Protein AF-A0AAD5LMV4-F1 (afdb_monomer_lite)

Sequence (196 aa):
MIPRLVPVAMEPHRQSGAAAPLAALGKIDRVQISDVVQRRKGVYFVMDVYLRNIDSRLPLTSSLRDRIRLRPSASESRAPDYQVEARFSDFAGLRADVSEWMCMNARFTCEYCNNFEEYIRFRVKQPRWIVKISTRVEQRKRILESFINDFIHMAQMRVPACDKCRAHEYVPFLVEAFVRKSVRPSTELERTPEAA

Radius of gyration: 21.63 Å; chains: 1; bounding box: 48×46×91 Å

Organism: Pythium insidiosum (NCBI:txid114742)

Structure (mmCIF, N/CA/C/O backbone):
data_AF-A0AAD5LMV4-F1
#
_entry.id   AF-A0AAD5LMV4-F1
#
loop_
_atom_site.group_PDB
_atom_site.id
_atom_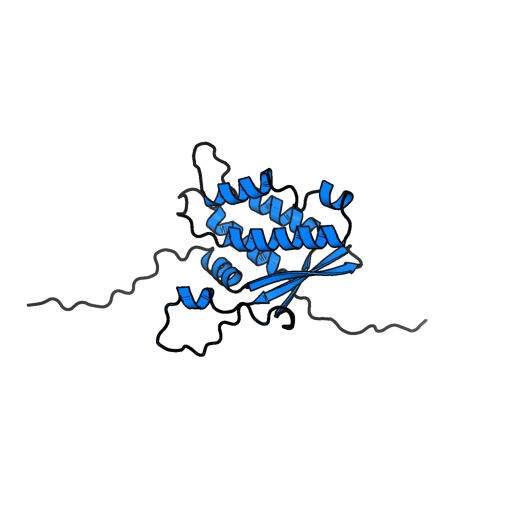site.type_symbol
_atom_site.label_atom_id
_atom_site.label_alt_id
_atom_site.label_comp_id
_atom_site.label_asym_id
_atom_site.label_entity_id
_atom_site.label_seq_id
_atom_site.pdbx_PDB_ins_code
_atom_site.Cartn_x
_atom_site.Cartn_y
_atom_site.Cartn_z
_atom_site.occupancy
_atom_site.B_iso_or_equiv
_atom_site.auth_seq_id
_atom_site.auth_comp_id
_atom_site.auth_asym_id
_atom_site.auth_atom_id
_atom_site.pdbx_PDB_model_num
ATOM 1 N N . MET A 1 1 ? 9.135 -10.844 -58.593 1.00 50.62 1 MET A N 1
ATOM 2 C CA . MET A 1 1 ? 8.617 -11.852 -57.641 1.00 50.62 1 MET A CA 1
ATOM 3 C C . MET A 1 1 ? 8.654 -11.240 -56.252 1.00 50.62 1 MET A C 1
ATOM 5 O O . MET A 1 1 ? 9.720 -10.797 -55.850 1.00 50.62 1 MET A O 1
ATOM 9 N N . ILE A 1 2 ? 7.514 -11.133 -55.569 1.00 56.72 2 ILE A N 1
ATOM 10 C CA . ILE A 1 2 ? 7.430 -10.545 -54.222 1.00 56.72 2 ILE A CA 1
ATOM 11 C C . ILE A 1 2 ? 7.419 -11.705 -53.216 1.00 56.72 2 ILE A C 1
ATOM 13 O O . ILE A 1 2 ? 6.589 -12.605 -53.372 1.00 56.72 2 ILE A O 1
ATOM 17 N N . PRO A 1 3 ? 8.328 -11.739 -52.228 1.00 72.56 3 PRO A N 1
ATOM 18 C CA . PRO A 1 3 ? 8.380 -12.832 -51.268 1.00 72.56 3 PRO A CA 1
ATOM 19 C C . PRO A 1 3 ? 7.134 -12.830 -50.375 1.00 72.56 3 PRO A C 1
ATOM 21 O O . PRO A 1 3 ? 6.684 -11.790 -49.895 1.00 72.56 3 PRO A O 1
ATOM 24 N N . ARG A 1 4 ? 6.570 -14.023 -50.163 1.00 70.56 4 ARG A N 1
ATOM 25 C CA . ARG A 1 4 ? 5.430 -14.248 -49.271 1.00 70.56 4 ARG A CA 1
ATOM 26 C C . ARG A 1 4 ? 5.893 -14.089 -47.825 1.00 70.56 4 ARG A C 1
ATOM 28 O O . ARG A 1 4 ? 6.740 -14.849 -47.365 1.00 70.56 4 ARG A O 1
ATOM 35 N N . LEU A 1 5 ? 5.326 -13.117 -47.119 1.00 78.00 5 LEU A N 1
ATOM 36 C CA . LEU A 1 5 ? 5.533 -12.975 -45.682 1.00 78.00 5 LEU A CA 1
ATOM 37 C C . LEU A 1 5 ? 4.816 -14.117 -44.960 1.00 78.00 5 LEU A C 1
ATOM 39 O O . LEU A 1 5 ? 3.651 -14.403 -45.240 1.00 78.00 5 LEU A O 1
ATOM 43 N N . VAL A 1 6 ? 5.528 -14.766 -44.044 1.00 80.94 6 VAL A N 1
ATOM 44 C CA . VAL A 1 6 ? 4.999 -15.848 -43.213 1.00 80.94 6 VAL A CA 1
ATOM 45 C C . VAL A 1 6 ? 4.866 -15.316 -41.786 1.00 80.94 6 VAL A C 1
ATOM 47 O O . VAL A 1 6 ? 5.787 -14.640 -41.320 1.00 80.94 6 VAL A O 1
ATOM 50 N N . PRO A 1 7 ? 3.745 -15.570 -41.090 1.00 75.50 7 PRO A N 1
ATOM 51 C CA . PRO A 1 7 ? 3.581 -15.144 -39.708 1.00 75.50 7 PRO A CA 1
ATOM 52 C C . PRO A 1 7 ? 4.683 -15.737 -38.827 1.00 75.50 7 PRO A C 1
ATOM 54 O O . PRO A 1 7 ? 4.856 -16.954 -38.779 1.00 75.50 7 PRO A O 1
ATOM 57 N N . VAL A 1 8 ? 5.411 -14.876 -38.120 1.00 80.06 8 VAL A N 1
ATOM 58 C CA . VAL A 1 8 ? 6.378 -15.283 -37.098 1.00 80.06 8 VAL A CA 1
ATOM 59 C C . VAL A 1 8 ? 5.697 -15.149 -35.745 1.00 80.06 8 VAL A C 1
ATOM 61 O O . VAL A 1 8 ? 5.226 -14.068 -35.385 1.00 80.06 8 VAL A O 1
ATOM 64 N N . ALA A 1 9 ? 5.633 -16.251 -34.999 1.00 70.12 9 ALA A N 1
ATOM 65 C CA . ALA A 1 9 ? 5.194 -16.227 -33.613 1.00 70.12 9 ALA A CA 1
ATOM 66 C C . ALA A 1 9 ? 6.215 -15.425 -32.793 1.00 70.12 9 ALA A C 1
ATOM 68 O O . ALA A 1 9 ? 7.336 -15.868 -32.559 1.00 70.12 9 ALA A O 1
ATOM 69 N N . MET A 1 10 ? 5.834 -14.210 -32.407 1.00 68.12 10 MET A N 1
ATOM 70 C CA . MET A 1 10 ? 6.628 -13.354 -31.534 1.00 68.12 10 MET A CA 1
ATOM 71 C C . MET A 1 10 ? 6.234 -13.671 -30.095 1.00 68.12 10 MET A C 1
ATOM 73 O O . MET A 1 10 ? 5.182 -13.233 -29.628 1.00 68.12 10 MET A O 1
ATOM 77 N N . GLU A 1 11 ? 7.057 -14.438 -29.386 1.00 58.41 11 GLU A N 1
ATOM 78 C CA . GLU A 1 11 ? 6.896 -14.541 -27.939 1.00 58.41 11 GLU A CA 1
ATOM 79 C C . GLU A 1 11 ? 7.316 -13.210 -27.298 1.00 58.41 11 GLU A C 1
ATOM 81 O O . GLU A 1 11 ? 8.384 -12.674 -27.626 1.00 58.41 11 GLU A O 1
ATOM 86 N N . PRO A 1 12 ? 6.496 -12.630 -26.401 1.00 57.81 12 PRO A N 1
ATOM 87 C CA . PRO A 1 12 ? 6.871 -11.411 -25.705 1.00 57.81 12 PRO A CA 1
ATOM 88 C C . PRO A 1 12 ? 8.170 -11.670 -24.941 1.00 57.81 12 PRO A C 1
ATOM 90 O O . PRO A 1 12 ? 8.237 -12.552 -24.090 1.00 57.81 12 PRO A O 1
ATOM 93 N N . HIS A 1 13 ? 9.202 -10.886 -25.252 1.00 53.66 13 HIS A N 1
ATOM 94 C CA . HIS A 1 13 ? 10.613 -11.190 -24.985 1.00 53.66 13 HIS A CA 1
ATOM 95 C C . HIS A 1 13 ? 11.053 -11.221 -23.507 1.00 53.66 13 HIS A C 1
ATOM 97 O O . HIS A 1 13 ? 12.246 -11.215 -23.228 1.00 53.66 13 HIS A O 1
ATOM 103 N N . ARG A 1 14 ? 10.103 -11.231 -22.568 1.00 53.41 14 ARG A N 1
ATOM 104 C CA . ARG A 1 14 ? 10.190 -11.498 -21.122 1.00 53.41 14 ARG A CA 1
ATOM 105 C C . ARG A 1 14 ? 8.933 -10.882 -20.524 1.00 53.41 14 ARG A C 1
ATOM 107 O O . ARG A 1 14 ? 8.838 -9.660 -20.406 1.00 53.41 14 ARG A O 1
ATOM 114 N N . GLN A 1 15 ? 7.950 -11.694 -20.149 1.00 55.38 15 GLN A N 1
ATOM 115 C CA . GLN A 1 15 ? 6.931 -11.195 -19.228 1.00 55.38 15 GLN A CA 1
ATOM 116 C C . GLN A 1 15 ? 7.644 -10.895 -17.904 1.00 55.38 15 GLN A C 1
ATOM 118 O O . GLN A 1 15 ? 8.217 -11.791 -17.290 1.00 55.38 15 GLN A O 1
ATOM 123 N N . SER A 1 16 ? 7.690 -9.621 -17.509 1.00 66.50 16 SER A N 1
ATOM 124 C CA . SER A 1 16 ? 8.220 -9.232 -16.200 1.00 66.50 16 SER A CA 1
ATOM 125 C C . SER A 1 16 ? 7.428 -9.960 -15.112 1.00 66.50 16 SER A C 1
ATOM 127 O O . SER A 1 16 ? 6.197 -9.978 -15.179 1.00 66.50 16 SER A O 1
ATOM 129 N N . GLY A 1 17 ? 8.099 -10.518 -14.098 1.00 74.88 17 GLY A N 1
ATOM 130 C CA . GLY A 1 17 ? 7.436 -11.169 -12.960 1.00 74.88 17 GLY A CA 1
ATOM 131 C C . GLY A 1 17 ? 6.430 -10.264 -12.233 1.00 74.88 17 GLY A C 1
ATOM 132 O O . GLY A 1 17 ? 5.496 -10.752 -11.604 1.00 74.88 17 GLY A O 1
ATOM 133 N N . ALA A 1 18 ? 6.545 -8.942 -12.400 1.00 84.06 18 ALA A N 1
ATOM 134 C CA . ALA A 1 18 ? 5.594 -7.964 -11.881 1.00 84.06 18 ALA A CA 1
ATOM 135 C C . ALA A 1 18 ? 4.308 -7.806 -12.709 1.00 84.06 18 ALA A C 1
ATOM 137 O O . ALA A 1 18 ? 3.395 -7.122 -12.257 1.00 84.06 18 ALA A O 1
ATOM 138 N N . ALA A 1 19 ? 4.181 -8.412 -13.894 1.00 86.94 19 ALA A N 1
ATOM 139 C CA . ALA A 1 19 ? 3.013 -8.215 -14.757 1.00 86.94 19 ALA A CA 1
ATOM 140 C C . ALA A 1 19 ? 1.697 -8.629 -14.075 1.00 86.94 19 ALA A C 1
ATOM 142 O O . ALA A 1 19 ? 0.723 -7.876 -14.110 1.00 86.94 19 ALA A O 1
ATOM 143 N N . ALA A 1 20 ? 1.676 -9.793 -13.419 1.00 89.38 20 ALA A N 1
ATOM 144 C CA . ALA A 1 20 ? 0.504 -10.268 -12.686 1.00 89.38 20 ALA A CA 1
ATOM 145 C C . ALA A 1 20 ? 0.190 -9.394 -11.449 1.00 89.38 20 ALA A C 1
ATOM 147 O O . ALA A 1 20 ? -0.945 -8.913 -11.366 1.00 89.38 20 ALA A O 1
ATOM 148 N N . PRO A 1 21 ? 1.162 -9.077 -10.567 1.00 91.56 21 PRO A N 1
ATOM 149 C CA . PRO A 1 21 ? 0.943 -8.137 -9.469 1.00 91.56 21 PRO A CA 1
ATOM 150 C C . PRO A 1 21 ? 0.475 -6.748 -9.901 1.00 91.56 21 PRO A C 1
ATOM 152 O O . PRO A 1 21 ? -0.454 -6.188 -9.326 1.00 91.56 21 PRO A O 1
ATOM 155 N N . LEU A 1 22 ? 1.052 -6.188 -10.963 1.00 92.19 22 LEU A N 1
ATOM 156 C CA . LEU A 1 22 ? 0.642 -4.886 -11.487 1.00 92.19 22 LEU A CA 1
ATOM 157 C C . LEU A 1 22 ? -0.777 -4.926 -12.058 1.00 92.19 22 LEU A C 1
ATOM 159 O O . LEU A 1 22 ? -1.550 -3.993 -11.846 1.00 92.19 22 LEU A O 1
ATOM 163 N N . ALA A 1 23 ? -1.150 -6.005 -12.752 1.00 91.19 23 ALA A N 1
ATOM 164 C CA . ALA A 1 23 ? -2.514 -6.191 -13.239 1.00 91.19 23 ALA A CA 1
ATOM 165 C C . ALA A 1 23 ? -3.517 -6.335 -12.085 1.00 91.19 23 ALA A C 1
ATOM 167 O O . ALA A 1 23 ? -4.641 -5.843 -12.177 1.00 91.19 23 ALA A O 1
ATOM 168 N N . ALA A 1 24 ? -3.120 -6.989 -10.993 1.00 91.56 24 ALA A N 1
ATOM 169 C CA . ALA A 1 24 ? -3.909 -7.097 -9.776 1.00 91.56 24 ALA A CA 1
ATOM 170 C C . ALA A 1 24 ? -4.115 -5.740 -9.093 1.00 91.56 24 ALA A C 1
ATOM 172 O O . ALA A 1 24 ? -5.256 -5.360 -8.835 1.00 91.56 24 ALA A O 1
ATOM 173 N N . LEU A 1 25 ? -3.032 -4.999 -8.851 1.00 94.06 25 LEU A N 1
ATOM 174 C CA . LEU A 1 25 ? -3.074 -3.668 -8.244 1.00 94.06 25 LEU A CA 1
ATOM 175 C C . LEU A 1 25 ? -3.853 -2.671 -9.110 1.00 94.06 25 LEU A C 1
ATOM 177 O O . LEU A 1 25 ? -4.620 -1.872 -8.581 1.00 94.06 25 LEU A O 1
ATOM 181 N N . GLY A 1 26 ? -3.747 -2.775 -10.438 1.00 92.31 26 GLY A N 1
ATOM 182 C CA . GLY A 1 26 ? -4.494 -1.942 -11.383 1.00 92.31 26 GLY A CA 1
ATOM 183 C C . GLY A 1 26 ? -6.012 -2.130 -11.342 1.00 92.31 26 GLY A C 1
ATOM 184 O O . GLY A 1 26 ? -6.745 -1.259 -11.813 1.00 92.31 26 GLY A O 1
ATOM 185 N N . LYS A 1 27 ? -6.504 -3.237 -10.767 1.00 92.62 27 LYS A N 1
ATOM 186 C CA . LYS A 1 27 ? -7.939 -3.455 -10.525 1.00 92.62 27 LYS A CA 1
ATOM 187 C C . LYS A 1 27 ? -8.429 -2.775 -9.255 1.00 92.62 27 LYS A C 1
ATOM 189 O O . LYS A 1 27 ? -9.635 -2.612 -9.120 1.00 92.62 27 LYS A O 1
ATOM 194 N N . ILE A 1 28 ? -7.544 -2.392 -8.339 1.00 93.50 28 ILE A N 1
ATOM 195 C CA . ILE A 1 28 ? -7.933 -1.729 -7.096 1.00 93.50 28 ILE A CA 1
ATOM 196 C C . ILE A 1 28 ? -8.302 -0.276 -7.419 1.00 93.50 28 ILE A C 1
ATOM 198 O O . ILE A 1 28 ? -7.573 0.448 -8.106 1.00 93.50 28 ILE A O 1
ATOM 202 N N . ASP A 1 29 ? -9.490 0.123 -6.979 1.00 92.94 29 ASP A N 1
ATOM 203 C CA . ASP A 1 29 ? -9.957 1.507 -7.005 1.00 92.94 29 ASP A CA 1
ATOM 204 C C . ASP A 1 29 ? -9.403 2.248 -5.787 1.00 92.94 29 ASP A C 1
ATOM 206 O O . ASP A 1 29 ? -8.635 3.198 -5.924 1.00 92.94 29 ASP A O 1
ATOM 210 N N . ARG A 1 30 ? -9.724 1.741 -4.592 1.00 93.69 30 ARG A N 1
ATOM 211 C CA . ARG A 1 30 ? -9.258 2.281 -3.313 1.00 93.69 30 ARG A CA 1
ATOM 212 C C . ARG A 1 30 ? -9.297 1.231 -2.209 1.00 93.69 30 ARG A C 1
ATOM 214 O O . ARG A 1 30 ? -9.994 0.220 -2.316 1.00 93.69 30 ARG A O 1
ATOM 221 N N . VAL A 1 31 ? -8.611 1.535 -1.116 1.00 95.25 31 VAL A N 1
ATOM 222 C CA . VAL A 1 31 ? -8.724 0.826 0.161 1.00 95.25 31 VAL A CA 1
ATOM 223 C C . VAL A 1 31 ? -9.195 1.801 1.238 1.00 95.25 31 VAL A C 1
ATOM 225 O O . VAL A 1 31 ? -8.690 2.920 1.299 1.00 95.25 31 VAL A O 1
ATOM 228 N N . GLN A 1 32 ? -10.124 1.387 2.098 1.00 95.62 32 GLN A N 1
ATOM 229 C CA . GLN A 1 32 ? -10.522 2.137 3.295 1.00 95.62 32 GLN A CA 1
ATOM 230 C C . GLN A 1 32 ? -10.272 1.330 4.562 1.00 95.62 32 GLN A C 1
ATOM 232 O O . GLN A 1 32 ? -10.428 0.113 4.564 1.00 95.62 32 GLN A O 1
ATOM 237 N N . ILE A 1 33 ? -9.904 2.000 5.652 1.00 94.88 33 ILE A N 1
ATOM 238 C CA . ILE A 1 33 ? -9.819 1.366 6.970 1.00 94.88 33 ILE A CA 1
ATOM 239 C C . ILE A 1 33 ? -11.133 1.614 7.708 1.00 94.88 33 ILE A C 1
ATOM 241 O O . ILE A 1 33 ? -11.303 2.643 8.366 1.00 94.88 33 ILE A O 1
ATOM 245 N N . SER A 1 34 ? -12.066 0.672 7.588 1.00 93.75 34 SER A N 1
ATOM 246 C CA . SER A 1 34 ? -13.438 0.816 8.081 1.00 93.75 34 SER A CA 1
ATOM 247 C C . SER A 1 34 ? -13.529 0.660 9.593 1.00 93.75 34 SER A C 1
ATOM 249 O O . SER A 1 34 ? -14.143 1.494 10.262 1.00 93.75 34 SER A O 1
ATOM 251 N N . ASP A 1 35 ? -12.841 -0.334 10.154 1.00 93.06 35 ASP A N 1
ATOM 252 C CA . ASP A 1 35 ? -12.997 -0.703 11.561 1.00 93.06 35 ASP A CA 1
ATOM 253 C C . ASP A 1 35 ? -11.705 -1.217 12.218 1.00 93.06 35 ASP A C 1
ATOM 255 O O . ASP A 1 35 ? -10.668 -1.412 11.574 1.00 93.06 35 ASP A O 1
ATOM 259 N N . VAL A 1 36 ? -11.760 -1.398 13.537 1.00 94.19 36 VAL A N 1
ATOM 260 C CA . VAL A 1 36 ? -10.703 -1.966 14.364 1.00 94.19 36 VAL A CA 1
ATOM 261 C C . VAL A 1 36 ? -11.283 -3.050 15.259 1.00 94.19 36 VAL A C 1
ATOM 263 O O . VAL A 1 36 ? -12.024 -2.776 16.199 1.00 94.19 36 VAL A O 1
ATOM 266 N N . VAL A 1 37 ? -10.874 -4.290 15.011 1.00 93.12 37 VAL A N 1
ATOM 267 C CA . VAL A 1 37 ? -11.377 -5.462 15.728 1.00 93.12 37 VAL A CA 1
ATOM 268 C C . VAL A 1 37 ? -10.322 -6.018 16.678 1.00 93.12 37 VAL A C 1
ATOM 270 O O . VAL A 1 37 ? -9.153 -6.213 16.326 1.00 93.12 37 VAL A O 1
ATOM 273 N N . GLN A 1 38 ? -10.735 -6.302 17.912 1.00 92.81 38 GLN A N 1
ATOM 274 C CA . GLN A 1 38 ? -9.909 -7.016 18.879 1.00 92.81 38 GLN A CA 1
ATOM 275 C C . GLN A 1 38 ? -10.084 -8.523 18.667 1.00 92.81 38 GLN A C 1
ATOM 277 O O . GLN A 1 38 ? -11.182 -9.062 18.788 1.00 92.81 38 GLN A O 1
ATOM 282 N N . ARG A 1 39 ? -8.991 -9.230 18.378 1.00 91.25 39 ARG A N 1
ATOM 283 C CA . ARG A 1 39 ? -8.958 -10.698 18.297 1.00 91.25 39 ARG A CA 1
ATOM 284 C C . ARG A 1 39 ? -8.039 -11.250 19.390 1.00 91.25 39 ARG A C 1
ATOM 286 O O . ARG A 1 39 ? -7.216 -10.527 19.948 1.00 91.25 39 ARG A O 1
ATOM 293 N N . ARG A 1 40 ? -8.091 -12.567 19.645 1.00 88.88 40 ARG A N 1
ATOM 294 C CA . ARG A 1 40 ? -7.221 -13.238 20.644 1.00 88.88 40 ARG A CA 1
ATOM 295 C C . ARG A 1 40 ? -5.730 -12.929 20.463 1.00 88.88 40 ARG A C 1
ATOM 297 O O . ARG A 1 40 ? -4.989 -12.878 21.432 1.00 88.88 40 ARG A O 1
ATOM 304 N N . LYS A 1 41 ? -5.288 -12.728 19.217 1.00 87.75 41 LYS A N 1
ATOM 305 C CA . LYS A 1 41 ? -3.879 -12.486 18.879 1.00 87.75 41 LYS A CA 1
ATOM 306 C C . LYS A 1 41 ? -3.518 -10.995 18.720 1.00 87.75 41 LYS A C 1
ATOM 308 O O . LYS A 1 41 ? -2.439 -10.703 18.212 1.00 87.75 41 LYS A O 1
ATOM 313 N N . GLY A 1 42 ? -4.395 -10.065 19.112 1.00 89.25 42 GLY A N 1
ATOM 314 C CA . GLY A 1 42 ? -4.140 -8.620 19.094 1.00 89.25 42 GLY A CA 1
ATOM 315 C C . GLY A 1 42 ? -5.200 -7.802 18.351 1.00 89.25 42 GLY A C 1
ATOM 316 O O . GLY A 1 42 ? -6.264 -8.305 18.001 1.00 89.25 42 GLY A O 1
ATOM 317 N N . VAL A 1 43 ? -4.874 -6.530 18.118 1.00 91.19 43 VAL A N 1
ATOM 318 C CA . VAL A 1 43 ? -5.715 -5.554 17.408 1.00 91.19 43 VAL A CA 1
ATOM 319 C C . VAL A 1 43 ? -5.485 -5.658 15.900 1.00 91.19 43 VAL A C 1
ATOM 321 O O . VAL A 1 43 ? -4.333 -5.619 15.452 1.00 91.19 43 VAL A O 1
ATOM 324 N N . TYR A 1 44 ? -6.568 -5.721 15.132 1.00 93.69 44 TYR A N 1
ATOM 325 C CA . TYR A 1 44 ? -6.561 -5.739 13.672 1.00 93.69 44 TYR A CA 1
ATOM 326 C C . TYR A 1 44 ? -7.334 -4.543 13.122 1.00 93.69 44 TYR A C 1
ATOM 328 O O . TYR A 1 44 ? -8.350 -4.146 13.680 1.00 93.69 44 TYR A O 1
ATOM 336 N N . PHE A 1 45 ? -6.841 -3.979 12.027 1.00 94.25 45 PHE A N 1
ATOM 337 C CA . PHE A 1 45 ? -7.505 -2.953 11.236 1.00 94.25 45 PHE A CA 1
ATOM 338 C C . PHE A 1 45 ? -8.187 -3.644 10.056 1.00 94.25 45 PHE A C 1
ATOM 340 O O . PHE A 1 45 ? -7.537 -4.416 9.345 1.00 94.25 45 PHE A O 1
ATOM 347 N N . VAL A 1 46 ? -9.480 -3.389 9.878 1.00 95.44 46 VAL A N 1
ATOM 348 C CA . VAL A 1 46 ? -10.278 -3.938 8.778 1.00 95.44 46 VAL A CA 1
ATOM 349 C C . VAL A 1 46 ? -10.099 -3.038 7.562 1.00 95.44 46 VAL A C 1
ATOM 351 O O . VAL A 1 46 ? -10.398 -1.847 7.610 1.00 95.44 46 VAL A O 1
ATOM 354 N N . MET A 1 47 ? -9.550 -3.611 6.497 1.00 95.81 47 MET A N 1
ATOM 355 C CA . MET A 1 47 ? -9.324 -2.979 5.205 1.00 95.81 47 MET A CA 1
ATOM 356 C C . MET A 1 47 ? -10.441 -3.377 4.247 1.00 95.81 47 MET A C 1
ATOM 358 O O . MET A 1 47 ? -10.473 -4.511 3.774 1.00 95.81 47 MET A O 1
ATOM 362 N N . ASP A 1 48 ? -11.309 -2.433 3.927 1.00 95.94 48 ASP A N 1
ATOM 363 C CA . ASP A 1 48 ? -12.309 -2.538 2.874 1.00 95.94 48 ASP A CA 1
ATOM 364 C C . ASP A 1 48 ? -11.634 -2.271 1.529 1.00 95.94 48 ASP A C 1
ATOM 366 O O . ASP A 1 48 ? -11.127 -1.169 1.294 1.00 95.94 48 ASP A O 1
ATOM 370 N N . VAL A 1 49 ? -11.607 -3.264 0.64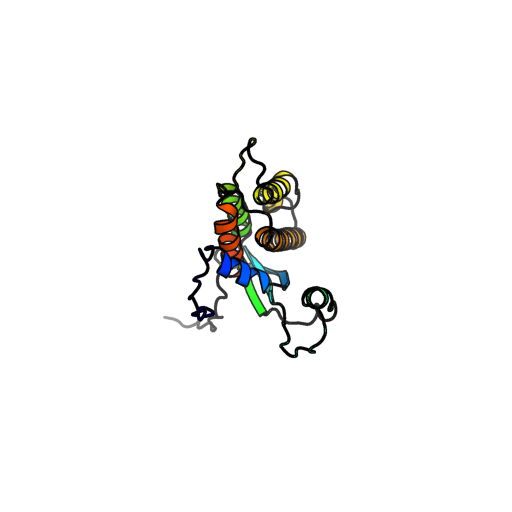1 1.00 95.12 49 VAL A N 1
ATOM 371 C CA . VAL A 1 49 ? -10.993 -3.124 -0.682 1.00 95.12 49 VAL A CA 1
ATOM 372 C C . VAL A 1 49 ? -12.069 -3.015 -1.751 1.00 95.12 49 VAL A C 1
ATOM 374 O O . VAL A 1 49 ? -12.942 -3.873 -1.872 1.00 95.12 49 VAL A O 1
ATOM 377 N N . TYR A 1 50 ? -11.970 -1.956 -2.551 1.00 93.81 50 TYR A N 1
ATOM 378 C CA . TYR A 1 50 ? -12.879 -1.666 -3.649 1.00 93.81 50 TYR A CA 1
ATOM 379 C C . TYR A 1 50 ? -12.155 -1.884 -4.972 1.00 93.81 50 TYR A C 1
ATOM 381 O O . TYR A 1 50 ? -11.065 -1.352 -5.196 1.00 93.81 50 TYR A O 1
ATOM 389 N N . LEU A 1 51 ? -12.765 -2.656 -5.861 1.00 92.75 51 LEU A N 1
ATOM 390 C CA . LEU A 1 51 ? -12.278 -2.933 -7.201 1.00 92.75 51 LEU A CA 1
ATOM 391 C C . LEU A 1 51 ? -12.976 -2.035 -8.221 1.00 92.75 51 LEU A C 1
ATOM 393 O O . LEU A 1 51 ? -14.152 -1.680 -8.103 1.00 92.75 51 LEU A O 1
ATOM 397 N N . ARG A 1 52 ? -12.251 -1.674 -9.274 1.00 88.94 52 ARG A N 1
ATOM 398 C CA . ARG A 1 52 ? -12.782 -0.889 -10.387 1.00 88.94 52 ARG A CA 1
ATOM 399 C C . ARG A 1 52 ? -13.836 -1.708 -11.126 1.00 88.94 52 ARG A C 1
ATOM 401 O O . ARG A 1 52 ? -13.533 -2.774 -11.660 1.00 88.94 52 ARG A O 1
ATOM 408 N N . ASN A 1 53 ? -15.050 -1.171 -11.221 1.00 75.25 53 ASN A N 1
ATOM 409 C CA . ASN A 1 53 ? -16.068 -1.702 -12.121 1.00 75.25 53 ASN A CA 1
ATOM 410 C C . ASN A 1 53 ? -15.743 -1.241 -13.536 1.00 75.25 53 ASN A C 1
ATOM 412 O O . ASN A 1 53 ? -16.066 -0.123 -13.932 1.00 75.25 53 ASN A O 1
ATOM 416 N N . ILE A 1 54 ? -15.067 -2.096 -14.297 1.00 63.66 54 ILE A N 1
ATOM 417 C CA . ILE A 1 54 ? -14.969 -1.910 -15.740 1.00 63.66 54 ILE A CA 1
ATOM 418 C C . ILE A 1 54 ? -16.259 -2.485 -16.321 1.00 63.66 54 ILE A C 1
ATOM 420 O O . ILE A 1 54 ? -16.303 -3.648 -16.715 1.00 63.66 54 ILE A O 1
ATOM 424 N N . ASP A 1 55 ? -17.329 -1.687 -16.315 1.00 55.47 55 ASP A N 1
ATOM 425 C CA . ASP A 1 55 ? -18.561 -2.053 -17.009 1.00 55.47 55 ASP A CA 1
ATOM 426 C C . ASP A 1 55 ? -18.224 -2.280 -18.491 1.00 55.47 55 ASP A C 1
ATOM 428 O O . ASP A 1 55 ? -17.821 -1.374 -19.221 1.00 55.47 55 ASP A O 1
ATOM 432 N N . SER A 1 56 ? -18.369 -3.524 -18.941 1.00 49.88 56 SER A N 1
ATOM 433 C CA . SER A 1 56 ? -18.005 -4.030 -20.271 1.00 49.88 56 SER A CA 1
ATOM 434 C C . SER A 1 56 ? -18.914 -3.535 -21.405 1.00 49.88 56 SER A C 1
ATOM 436 O O . SER A 1 56 ? -18.804 -3.990 -22.544 1.00 49.88 56 SER A O 1
ATOM 438 N N . ARG A 1 57 ? -19.794 -2.563 -21.140 1.00 53.28 57 ARG A N 1
ATOM 439 C CA . ARG A 1 57 ? -20.649 -1.930 -22.152 1.00 53.28 57 ARG A CA 1
ATOM 440 C C . ARG A 1 57 ? -19.885 -0.815 -22.851 1.00 53.28 57 ARG A C 1
ATOM 442 O O . ARG A 1 57 ? -20.098 0.359 -22.583 1.00 53.28 57 ARG A O 1
ATOM 449 N N . LEU A 1 58 ? -18.968 -1.213 -23.725 1.00 51.09 58 LEU A N 1
ATOM 450 C CA . LEU A 1 58 ? -18.166 -0.338 -24.577 1.00 51.09 58 LEU A CA 1
ATOM 451 C C . LEU A 1 58 ? -19.065 0.507 -25.507 1.00 51.09 58 LEU A C 1
ATOM 453 O O . LEU A 1 58 ? -19.626 -0.054 -26.449 1.00 51.09 58 LEU A O 1
ATOM 457 N N . PRO A 1 59 ? -19.159 1.843 -25.356 1.00 43.09 59 PRO A N 1
ATOM 458 C CA . PRO A 1 59 ? -19.542 2.703 -26.466 1.00 43.09 59 PRO A CA 1
ATOM 459 C C . PRO A 1 59 ? -18.319 2.805 -27.387 1.00 43.09 59 PRO A C 1
ATOM 461 O O . PRO A 1 59 ? -17.212 3.133 -26.949 1.00 43.09 59 PRO A O 1
ATOM 464 N N . LEU A 1 60 ? -18.502 2.482 -28.663 1.00 49.94 60 LEU A N 1
ATOM 465 C CA . LEU A 1 60 ? -17.454 2.266 -29.669 1.00 49.94 60 LEU A CA 1
ATOM 466 C C . LEU A 1 60 ? -16.610 3.502 -30.066 1.00 49.94 60 LEU A C 1
ATOM 468 O O . LEU A 1 60 ? -15.900 3.432 -31.062 1.00 49.94 60 LEU A O 1
ATOM 472 N N . THR A 1 61 ? -16.633 4.625 -29.338 1.00 54.69 61 THR A N 1
ATOM 473 C CA . THR A 1 61 ? -16.124 5.902 -29.888 1.00 54.69 61 THR A CA 1
ATOM 474 C C . THR A 1 61 ? -15.208 6.748 -29.000 1.00 54.69 61 THR A C 1
ATOM 476 O O . THR A 1 61 ? -14.698 7.752 -29.484 1.00 54.69 61 THR A O 1
ATOM 479 N N . SER A 1 62 ? -14.926 6.384 -27.744 1.00 50.16 62 SER A N 1
ATOM 480 C CA . SER A 1 62 ? -14.089 7.227 -26.864 1.00 50.16 62 SER A CA 1
ATOM 481 C C . SER A 1 62 ? -12.783 6.565 -26.426 1.00 50.16 62 SER A C 1
ATOM 483 O O . SER A 1 62 ? -12.741 5.366 -26.128 1.00 50.16 62 SER A O 1
ATOM 485 N N . SER A 1 63 ? -11.711 7.363 -26.396 1.00 58.75 63 SER A N 1
ATOM 486 C CA . SER A 1 63 ? -10.345 6.937 -26.087 1.00 58.75 63 SER A CA 1
ATOM 487 C C . SER A 1 63 ? -10.240 6.339 -24.673 1.00 58.75 63 SER A C 1
ATOM 489 O O . SER A 1 63 ? -10.893 6.789 -23.733 1.00 58.75 63 SER A O 1
ATOM 491 N N . LEU A 1 64 ? -9.397 5.314 -24.491 1.00 55.31 64 LEU A N 1
ATOM 492 C CA . LEU A 1 64 ? -9.211 4.631 -23.198 1.00 55.31 64 LEU A CA 1
ATOM 493 C C . LEU A 1 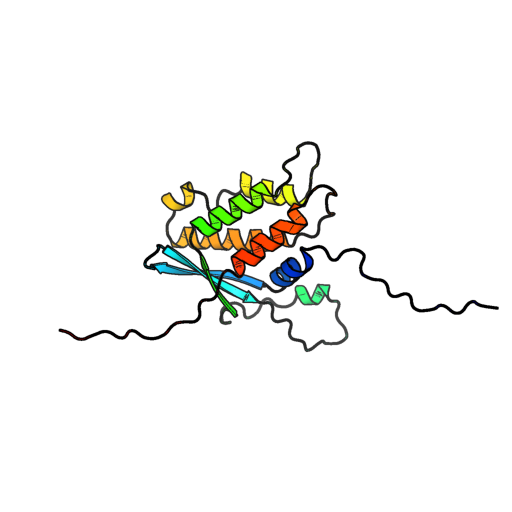64 ? -8.747 5.571 -22.068 1.00 55.31 64 LEU A C 1
ATOM 495 O O . LEU A 1 64 ? -8.988 5.281 -20.898 1.00 55.31 64 LEU A O 1
ATOM 499 N N . ARG A 1 65 ? -8.094 6.692 -22.405 1.00 53.62 65 ARG A N 1
ATOM 500 C CA . ARG A 1 65 ? -7.618 7.686 -21.430 1.00 53.62 65 ARG A CA 1
ATOM 501 C C . ARG A 1 65 ? -8.762 8.529 -20.862 1.00 53.62 65 ARG A C 1
ATOM 503 O O . ARG A 1 65 ? -8.737 8.823 -19.669 1.00 53.62 65 ARG A O 1
ATOM 510 N N . ASP A 1 66 ? -9.790 8.814 -21.663 1.00 50.66 66 ASP A N 1
ATOM 511 C CA . ASP A 1 66 ? -10.981 9.551 -21.215 1.00 50.66 66 ASP A CA 1
ATOM 512 C C . ASP A 1 66 ? -11.871 8.693 -20.300 1.00 50.66 66 ASP A C 1
ATOM 514 O O . ASP A 1 66 ? -12.509 9.197 -19.377 1.00 50.66 66 ASP A O 1
ATOM 518 N N . ARG A 1 67 ? -11.848 7.365 -20.479 1.00 50.97 67 ARG A N 1
ATOM 519 C CA . ARG A 1 67 ? -12.638 6.405 -19.682 1.00 50.97 67 ARG A CA 1
ATOM 520 C C . ARG A 1 67 ? -12.172 6.262 -18.235 1.00 50.97 67 ARG A C 1
ATOM 522 O O . ARG A 1 67 ? -12.987 6.005 -17.360 1.00 50.97 67 ARG A O 1
ATOM 529 N N . ILE A 1 68 ? -10.878 6.443 -17.969 1.00 53.53 68 ILE A N 1
ATOM 530 C CA . ILE A 1 68 ? -10.322 6.386 -16.604 1.00 53.53 68 ILE A CA 1
ATOM 531 C C . ILE A 1 68 ? -10.700 7.650 -15.806 1.00 53.53 68 ILE A C 1
ATOM 533 O O . ILE A 1 68 ? -10.662 7.642 -14.579 1.00 53.53 68 ILE A O 1
ATOM 537 N N . ARG A 1 69 ? -11.079 8.740 -16.490 1.00 52.12 69 ARG A N 1
ATOM 538 C CA . ARG A 1 69 ? -11.342 10.057 -15.890 1.00 52.12 69 ARG A CA 1
ATOM 539 C C . ARG A 1 69 ? -12.827 10.368 -15.668 1.00 52.12 69 ARG A C 1
ATOM 541 O O . ARG A 1 69 ? -13.123 11.318 -14.951 1.00 52.12 69 ARG A O 1
ATOM 548 N N . LEU A 1 70 ? -13.754 9.591 -16.231 1.00 47.72 70 LEU A N 1
ATOM 549 C CA . LEU A 1 70 ? -15.190 9.898 -16.222 1.00 47.72 70 LEU A CA 1
ATOM 550 C C . LEU A 1 70 ? -16.013 8.894 -15.399 1.00 47.72 70 LEU A C 1
ATOM 552 O O . LEU A 1 70 ? -16.855 8.189 -15.947 1.00 47.72 70 LEU A O 1
ATOM 556 N N . ARG A 1 71 ? -15.804 8.864 -14.074 1.00 47.41 71 ARG A N 1
ATOM 557 C CA . ARG A 1 71 ? -16.907 8.712 -13.098 1.00 47.41 71 ARG A CA 1
ATOM 558 C C . ARG A 1 71 ? -16.450 8.929 -11.646 1.00 47.41 71 ARG A C 1
ATOM 560 O O . ARG A 1 71 ? -15.940 8.007 -11.019 1.00 47.41 71 ARG A O 1
ATOM 567 N N . PRO A 1 72 ? -16.704 10.108 -11.064 1.00 53.59 72 PRO A N 1
ATOM 568 C CA . PRO A 1 72 ? -16.798 10.278 -9.623 1.00 53.59 72 PRO A CA 1
ATOM 569 C C . PRO A 1 72 ? -18.281 10.393 -9.236 1.00 53.59 72 PRO A C 1
ATOM 571 O O . PRO A 1 72 ? -18.782 11.498 -9.074 1.00 53.59 72 PRO A O 1
ATOM 574 N N . SER A 1 73 ? -19.027 9.285 -9.155 1.00 47.00 73 SER A N 1
ATOM 575 C CA . SER A 1 73 ? -20.405 9.328 -8.620 1.00 47.00 73 SER A CA 1
ATOM 576 C C . SER A 1 73 ? -20.998 7.941 -8.345 1.00 47.00 73 SER A C 1
ATOM 578 O O . SER A 1 73 ? -21.721 7.396 -9.172 1.00 47.00 73 SER A O 1
ATOM 580 N N . ALA A 1 74 ? -20.652 7.373 -7.183 1.00 48.47 74 ALA A N 1
ATOM 581 C CA . ALA A 1 74 ? -21.436 6.398 -6.385 1.00 48.47 74 ALA A CA 1
ATOM 582 C C . ALA A 1 74 ? -20.593 5.794 -5.231 1.00 48.47 74 ALA A C 1
ATOM 584 O O . ALA A 1 74 ? -20.863 4.691 -4.758 1.00 48.47 74 ALA A O 1
ATOM 585 N N . SER A 1 75 ? -19.505 6.450 -4.813 1.00 53.59 75 SER A N 1
ATOM 586 C CA . SER A 1 75 ? -18.456 5.812 -4.010 1.00 53.59 75 SER A CA 1
ATOM 587 C C . SER A 1 75 ? -18.804 5.602 -2.537 1.00 53.59 75 SER A C 1
ATOM 589 O O . SER A 1 75 ? -18.110 4.823 -1.899 1.00 53.59 75 SER A O 1
ATOM 591 N N . GLU A 1 76 ? -19.849 6.223 -1.990 1.00 54.22 76 GLU A N 1
ATOM 592 C CA . GLU A 1 76 ? -20.172 6.094 -0.557 1.00 54.22 76 GLU A CA 1
ATOM 593 C C . GLU A 1 76 ? -21.164 4.966 -0.229 1.00 54.22 76 GLU A C 1
ATOM 595 O O . GLU A 1 76 ? -21.251 4.565 0.924 1.00 54.22 76 GLU A O 1
ATOM 600 N N . SER A 1 77 ? -21.879 4.407 -1.214 1.00 66.12 77 SER A N 1
ATOM 601 C CA . SER A 1 77 ? -22.940 3.406 -0.960 1.00 66.12 77 SER A CA 1
ATOM 602 C C . SER A 1 77 ? -22.651 2.009 -1.511 1.00 66.12 77 SER A C 1
ATOM 604 O O . SER A 1 77 ? -23.480 1.110 -1.379 1.00 66.12 77 SER A O 1
ATOM 606 N N . ARG A 1 78 ? -21.501 1.803 -2.159 1.00 84.00 78 ARG A N 1
ATOM 607 C CA . ARG A 1 78 ? -21.106 0.480 -2.655 1.00 84.00 78 ARG A CA 1
ATOM 608 C C . ARG A 1 78 ? -20.497 -0.328 -1.507 1.00 84.00 78 ARG A C 1
ATOM 610 O O . ARG A 1 78 ? -19.638 0.191 -0.806 1.00 84.00 78 ARG A O 1
ATOM 617 N N . ALA A 1 79 ? -20.895 -1.590 -1.356 1.00 88.81 79 ALA A N 1
ATOM 618 C CA . ALA A 1 79 ? -20.221 -2.521 -0.452 1.00 88.81 79 ALA A CA 1
ATOM 619 C C . ALA A 1 79 ? -18.779 -2.812 -0.929 1.00 88.81 79 ALA A C 1
ATOM 621 O O . ALA A 1 79 ? -18.541 -2.829 -2.143 1.00 88.81 79 ALA A O 1
ATOM 622 N N . PRO A 1 80 ? -17.818 -3.043 -0.018 1.00 93.31 80 PRO A N 1
ATOM 623 C CA . PRO A 1 80 ? -16.479 -3.472 -0.408 1.00 93.31 80 PRO A CA 1
ATOM 624 C C . PRO A 1 80 ? -16.533 -4.809 -1.149 1.00 93.31 80 PRO A C 1
ATOM 626 O O . PRO A 1 80 ? -17.334 -5.680 -0.814 1.00 93.31 80 PRO A O 1
ATOM 629 N N . ASP A 1 81 ? -15.665 -4.987 -2.144 1.00 93.19 81 ASP A N 1
ATOM 630 C CA . ASP A 1 81 ? -15.582 -6.244 -2.894 1.00 93.19 81 ASP A CA 1
ATOM 631 C C . ASP A 1 81 ? -14.999 -7.364 -2.029 1.00 93.19 81 ASP A C 1
ATOM 633 O O . ASP A 1 81 ? -15.366 -8.529 -2.177 1.00 93.19 81 ASP A O 1
ATOM 637 N N . TYR A 1 82 ? -14.094 -7.012 -1.114 1.00 94.06 82 TYR A N 1
ATOM 638 C CA . TYR A 1 82 ? -13.610 -7.905 -0.070 1.00 94.06 82 TYR A CA 1
ATOM 639 C C . TYR A 1 82 ? -12.990 -7.127 1.096 1.00 94.06 82 TYR A C 1
ATOM 641 O O . TYR A 1 82 ? -12.674 -5.941 0.982 1.00 94.06 82 TYR A O 1
ATOM 649 N N . GLN A 1 83 ? -12.795 -7.823 2.218 1.00 95.00 83 GLN A N 1
ATOM 650 C CA . GLN A 1 83 ? -12.161 -7.282 3.417 1.00 95.00 83 GLN A CA 1
ATOM 651 C C . GLN A 1 83 ? -10.889 -8.046 3.780 1.00 95.00 83 GLN A C 1
ATOM 653 O O . GLN A 1 83 ? -10.810 -9.267 3.630 1.00 95.00 83 GLN A O 1
ATOM 658 N N . VAL A 1 84 ? -9.897 -7.317 4.287 1.00 94.31 84 VAL A N 1
ATOM 659 C CA . VAL A 1 84 ? -8.627 -7.859 4.783 1.00 94.31 84 VAL A CA 1
ATOM 660 C C . VAL A 1 84 ? -8.378 -7.350 6.198 1.00 94.31 84 VAL A C 1
ATOM 662 O O . VAL A 1 84 ? -8.497 -6.161 6.464 1.00 94.31 84 VAL A O 1
ATOM 665 N N . GLU A 1 85 ? -8.003 -8.234 7.119 1.00 93.88 85 GLU A N 1
ATOM 666 C CA . GLU A 1 85 ? -7.598 -7.840 8.471 1.00 93.88 85 GLU A CA 1
ATOM 667 C C . GLU A 1 85 ? -6.070 -7.772 8.571 1.00 93.88 85 GLU A C 1
ATOM 669 O O . GLU A 1 85 ? -5.379 -8.780 8.403 1.00 93.88 85 GLU A O 1
ATOM 674 N N . ALA A 1 86 ? -5.531 -6.602 8.919 1.00 93.19 86 ALA A N 1
ATOM 675 C CA . ALA A 1 86 ? -4.091 -6.395 9.080 1.00 93.19 86 ALA A CA 1
ATOM 676 C C . ALA A 1 86 ? -3.762 -5.731 10.421 1.00 93.19 86 ALA A C 1
ATOM 678 O O . ALA A 1 86 ? -4.443 -4.814 10.877 1.00 93.19 86 ALA A O 1
ATOM 679 N N . ARG A 1 87 ? -2.686 -6.161 11.083 1.00 92.88 87 ARG A N 1
ATOM 680 C CA . ARG A 1 87 ? -2.184 -5.492 12.290 1.00 92.88 87 ARG A CA 1
ATOM 681 C C . ARG A 1 87 ? -1.354 -4.283 11.905 1.00 92.88 87 ARG A C 1
ATOM 683 O O . ARG A 1 87 ? -0.710 -4.268 10.864 1.00 92.88 87 ARG A O 1
ATOM 690 N N . PHE A 1 88 ? -1.205 -3.338 12.833 1.00 91.62 88 PHE A N 1
ATOM 691 C CA . PHE A 1 88 ? -0.247 -2.234 12.675 1.00 91.62 88 PHE A CA 1
ATOM 692 C C . PHE A 1 88 ? 1.168 -2.726 12.311 1.00 91.62 88 PHE A C 1
ATOM 694 O O . PHE A 1 88 ? 1.853 -2.119 11.493 1.00 91.62 88 PHE A O 1
ATOM 701 N N . SER A 1 89 ? 1.607 -3.837 12.915 1.00 91.06 89 SER A N 1
ATOM 702 C CA . SER A 1 89 ? 2.914 -4.438 12.634 1.00 91.06 89 SER A CA 1
ATOM 703 C C . SER A 1 89 ? 3.030 -4.989 11.215 1.00 91.06 89 SER A C 1
ATOM 705 O O . SER A 1 89 ? 4.131 -4.978 10.683 1.00 91.06 89 SER A O 1
ATOM 707 N N . ASP A 1 90 ? 1.932 -5.432 10.595 1.00 93.88 90 ASP A N 1
ATOM 708 C CA . ASP A 1 90 ? 1.953 -5.879 9.200 1.00 93.88 90 ASP A CA 1
ATOM 709 C C . ASP A 1 90 ? 2.242 -4.690 8.263 1.00 93.88 90 ASP A C 1
ATOM 711 O O . ASP A 1 90 ? 3.073 -4.811 7.370 1.00 93.88 90 ASP A O 1
ATOM 715 N N . PHE A 1 91 ? 1.638 -3.514 8.499 1.00 94.25 91 PHE A N 1
ATOM 716 C CA . PHE A 1 91 ? 1.942 -2.296 7.725 1.00 94.25 91 PHE A CA 1
ATOM 717 C C . PHE A 1 91 ? 3.390 -1.827 7.924 1.00 94.25 91 PHE A C 1
ATOM 719 O O . PHE A 1 91 ? 4.055 -1.403 6.978 1.00 94.25 91 PHE A O 1
ATOM 726 N N . ALA A 1 92 ? 3.891 -1.899 9.161 1.00 92.06 92 ALA A N 1
ATOM 727 C CA . ALA A 1 92 ? 5.284 -1.581 9.461 1.00 92.06 92 ALA A CA 1
ATOM 728 C C . ALA A 1 92 ? 6.254 -2.566 8.782 1.00 92.06 92 ALA A C 1
ATOM 730 O O . ALA A 1 92 ? 7.301 -2.132 8.303 1.00 92.06 92 ALA A O 1
ATOM 731 N N . GLY A 1 93 ? 5.882 -3.850 8.712 1.00 93.69 93 GLY A N 1
ATOM 732 C CA . GLY A 1 93 ? 6.595 -4.894 7.974 1.00 93.69 93 GLY A CA 1
ATOM 733 C C . GLY A 1 93 ? 6.643 -4.594 6.481 1.00 93.69 93 GLY A C 1
ATOM 734 O O . GLY A 1 93 ? 7.732 -4.454 5.945 1.00 93.69 93 GLY A O 1
ATOM 735 N N . LEU A 1 94 ? 5.495 -4.321 5.846 1.00 94.94 94 LEU A N 1
ATOM 736 C CA . LEU A 1 94 ? 5.446 -3.926 4.431 1.00 94.94 94 LEU A CA 1
ATOM 737 C C . LEU A 1 94 ? 6.375 -2.739 4.135 1.00 94.94 94 LEU A C 1
ATOM 739 O O . LEU A 1 94 ? 7.087 -2.733 3.134 1.00 94.94 94 LEU A O 1
ATOM 743 N N . ARG A 1 95 ? 6.394 -1.729 5.014 1.00 93.44 95 ARG A N 1
ATOM 744 C CA . ARG A 1 95 ? 7.299 -0.578 4.879 1.00 93.44 95 ARG A CA 1
ATOM 745 C C . ARG A 1 95 ? 8.773 -0.997 4.922 1.00 93.44 95 ARG A C 1
ATOM 747 O O . ARG A 1 95 ? 9.573 -0.433 4.180 1.00 93.44 95 ARG A O 1
ATOM 754 N N . ALA A 1 96 ? 9.133 -1.913 5.819 1.00 91.69 96 ALA A N 1
ATOM 755 C CA . ALA A 1 96 ? 10.497 -2.413 5.957 1.00 91.69 96 ALA A CA 1
ATOM 756 C C . ALA A 1 96 ? 10.904 -3.255 4.740 1.00 91.69 96 ALA A C 1
ATOM 758 O O . ALA A 1 96 ? 11.925 -2.950 4.131 1.00 91.69 96 ALA A O 1
ATOM 759 N N . ASP A 1 97 ? 10.058 -4.202 4.328 1.00 93.25 97 ASP A N 1
ATOM 760 C CA . ASP A 1 97 ? 10.306 -5.091 3.189 1.00 93.25 97 ASP A CA 1
ATOM 761 C C . ASP A 1 97 ? 10.494 -4.283 1.898 1.00 93.25 97 ASP A C 1
ATOM 763 O O . ASP A 1 97 ? 11.466 -4.467 1.171 1.00 93.25 97 ASP A O 1
ATOM 767 N N . VAL A 1 98 ? 9.610 -3.312 1.627 1.00 92.88 98 VAL A N 1
ATOM 768 C CA . VAL A 1 98 ? 9.761 -2.423 0.463 1.00 92.88 98 VAL A CA 1
ATOM 769 C C . VAL A 1 98 ? 11.074 -1.651 0.534 1.00 92.88 98 VAL A C 1
ATOM 771 O O . VAL A 1 98 ? 11.754 -1.531 -0.482 1.00 92.88 98 VAL A O 1
ATOM 774 N N . SER A 1 99 ? 11.457 -1.165 1.719 1.00 90.75 99 SER A N 1
ATOM 775 C CA . SER A 1 99 ? 12.702 -0.418 1.903 1.00 90.75 99 SER A CA 1
ATOM 776 C C . SER A 1 99 ? 13.954 -1.249 1.645 1.00 90.75 99 SER A C 1
ATOM 778 O O . SER A 1 99 ? 14.947 -0.683 1.199 1.00 90.75 99 SER A O 1
ATOM 780 N N . GLU A 1 100 ? 13.918 -2.551 1.919 1.00 90.69 100 GLU A N 1
ATOM 781 C CA . GLU A 1 100 ? 15.027 -3.473 1.661 1.00 90.69 100 GLU A CA 1
ATOM 782 C C . GLU A 1 100 ? 15.245 -3.698 0.157 1.00 90.69 100 GLU A C 1
ATOM 784 O O . GLU A 1 100 ? 16.379 -3.792 -0.307 1.00 90.69 100 GLU A O 1
ATOM 789 N N . TRP A 1 101 ? 14.164 -3.702 -0.627 1.00 89.75 101 TRP A N 1
ATOM 790 C CA . TRP A 1 101 ? 14.230 -3.869 -2.082 1.00 89.75 101 TRP A CA 1
ATOM 791 C C . TRP A 1 101 ? 14.599 -2.595 -2.849 1.00 89.75 101 TRP A C 1
ATOM 793 O O . TRP A 1 101 ? 14.912 -2.669 -4.042 1.00 89.75 101 TRP A O 1
ATOM 803 N N . MET A 1 102 ? 14.563 -1.423 -2.210 1.00 87.94 102 MET A N 1
ATOM 804 C CA . MET A 1 102 ? 14.944 -0.169 -2.858 1.00 87.94 102 MET A CA 1
ATOM 805 C C . MET A 1 102 ? 16.450 -0.111 -3.118 1.00 87.94 102 MET A C 1
ATOM 807 O O . MET A 1 102 ? 17.264 -0.299 -2.215 1.00 87.94 102 MET A O 1
ATOM 811 N N . CYS A 1 103 ? 16.852 0.260 -4.335 1.00 81.62 103 CYS A N 1
ATOM 812 C CA . CYS A 1 103 ? 18.253 0.549 -4.617 1.00 81.62 103 CYS A CA 1
ATOM 813 C C . CYS A 1 103 ? 18.609 1.980 -4.178 1.00 81.62 103 CYS A C 1
ATOM 815 O O . CYS A 1 103 ? 18.541 2.925 -4.958 1.00 81.62 103 CYS A O 1
ATOM 817 N N . MET A 1 104 ? 19.030 2.142 -2.923 1.00 68.44 104 MET A N 1
ATOM 818 C CA . MET A 1 104 ? 19.536 3.421 -2.405 1.00 68.44 104 MET A CA 1
ATOM 819 C C . MET A 1 104 ? 20.993 3.640 -2.841 1.00 68.44 104 MET A C 1
ATOM 821 O O . MET A 1 104 ? 21.920 3.581 -2.036 1.00 68.44 104 MET A O 1
ATOM 825 N N . ASN A 1 105 ? 21.225 3.824 -4.141 1.00 65.38 105 ASN A N 1
ATOM 826 C CA . ASN A 1 105 ? 22.558 4.091 -4.677 1.00 65.38 105 ASN A CA 1
ATOM 827 C C . ASN A 1 105 ? 22.677 5.564 -5.074 1.00 65.38 105 ASN A C 1
ATOM 829 O O . ASN A 1 105 ? 22.119 5.977 -6.081 1.00 65.38 105 ASN A O 1
ATOM 833 N N . ALA A 1 106 ? 23.484 6.346 -4.352 1.00 59.94 106 ALA A N 1
ATOM 834 C CA . ALA A 1 106 ? 23.684 7.775 -4.636 1.00 59.94 106 ALA A CA 1
ATOM 835 C C . ALA A 1 106 ? 24.233 8.070 -6.052 1.00 59.94 106 ALA A C 1
ATOM 837 O O . ALA A 1 106 ? 24.143 9.194 -6.531 1.00 59.94 106 ALA A O 1
ATOM 838 N N . ARG A 1 107 ? 24.804 7.061 -6.727 1.00 58.47 107 ARG A N 1
ATOM 839 C CA . ARG A 1 107 ? 25.318 7.156 -8.105 1.00 58.47 107 ARG A CA 1
ATOM 840 C C . ARG A 1 107 ? 24.266 6.853 -9.181 1.00 58.47 107 ARG A C 1
ATOM 842 O O . ARG A 1 107 ? 24.533 7.094 -10.351 1.00 58.47 107 ARG A O 1
ATOM 849 N N . PHE A 1 108 ? 23.104 6.313 -8.805 1.00 62.06 108 PHE A N 1
ATOM 850 C CA . PHE A 1 108 ? 22.035 5.915 -9.721 1.00 62.06 108 PHE A CA 1
ATOM 851 C C . PHE A 1 108 ? 20.680 6.353 -9.163 1.00 62.06 108 PHE A C 1
ATOM 853 O O . PHE A 1 108 ? 20.139 5.736 -8.249 1.00 62.06 108 PHE A O 1
ATOM 860 N N . THR A 1 109 ? 20.100 7.398 -9.745 1.00 71.69 109 THR A N 1
ATOM 861 C CA . THR A 1 109 ? 18.767 7.886 -9.379 1.00 71.69 109 THR A CA 1
ATOM 862 C C . THR A 1 109 ? 17.704 7.032 -10.062 1.00 71.69 109 THR A C 1
ATOM 864 O O . THR A 1 109 ? 17.180 7.385 -11.117 1.00 71.69 109 THR A O 1
ATOM 867 N N . CYS A 1 110 ? 17.403 5.866 -9.493 1.00 86.12 110 CYS A N 1
ATOM 868 C CA . CYS A 1 110 ? 16.215 5.123 -9.896 1.00 86.12 110 CYS A CA 1
ATOM 869 C C . CYS A 1 110 ? 14.981 5.911 -9.442 1.00 86.12 110 CYS A C 1
ATOM 871 O O . CYS A 1 110 ? 14.701 5.969 -8.246 1.00 86.12 110 CYS A O 1
ATOM 873 N N . GLU A 1 111 ? 14.251 6.514 -10.382 1.00 87.88 111 GLU A N 1
ATOM 874 C CA . GLU A 1 111 ? 13.082 7.353 -10.085 1.00 87.88 111 GLU A CA 1
ATOM 875 C C . GLU A 1 111 ? 12.041 6.601 -9.242 1.00 87.88 111 GLU A C 1
ATOM 877 O O . GLU A 1 111 ? 11.483 7.149 -8.293 1.00 87.88 111 GLU A O 1
ATOM 882 N N . TYR A 1 112 ? 11.845 5.310 -9.514 1.00 89.62 112 TYR A N 1
ATOM 883 C CA . TYR A 1 112 ? 10.936 4.461 -8.749 1.00 89.62 112 TYR A CA 1
ATOM 884 C C . TYR A 1 112 ? 11.342 4.358 -7.280 1.00 89.62 112 TYR A C 1
ATOM 886 O O . TYR A 1 112 ? 10.538 4.636 -6.394 1.00 89.62 112 TYR A O 1
ATOM 894 N N . CYS A 1 113 ? 12.603 4.012 -7.013 1.00 89.81 113 CYS A N 1
ATOM 895 C CA . CYS A 1 113 ? 13.112 3.921 -5.648 1.00 89.81 113 CYS A CA 1
ATOM 896 C C . CYS A 1 113 ? 13.161 5.288 -4.965 1.00 89.81 113 CYS A C 1
ATOM 898 O O . CYS A 1 113 ? 12.861 5.362 -3.779 1.00 89.81 113 CYS A O 1
ATOM 900 N N . ASN A 1 114 ? 13.463 6.361 -5.700 1.00 88.88 114 ASN A N 1
ATOM 901 C CA . ASN A 1 114 ? 13.505 7.711 -5.147 1.00 88.88 114 ASN A CA 1
ATOM 902 C C . ASN A 1 114 ? 12.128 8.169 -4.638 1.00 88.88 114 ASN A C 1
ATOM 904 O O . ASN A 1 114 ? 12.043 8.748 -3.561 1.00 88.88 114 ASN A O 1
ATOM 908 N N . ASN A 1 115 ? 11.042 7.850 -5.352 1.00 89.31 115 ASN A N 1
ATOM 909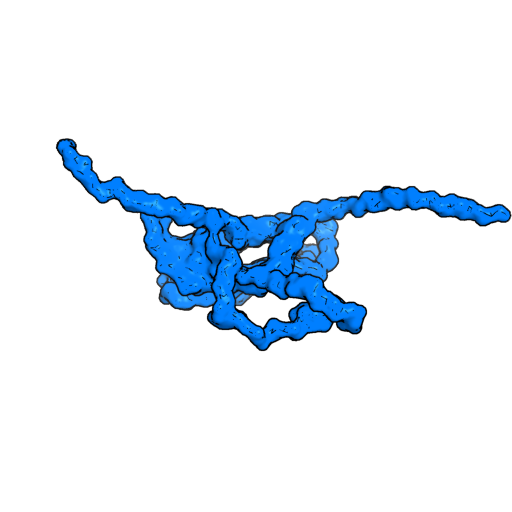 C CA . ASN A 1 115 ? 9.681 8.149 -4.889 1.00 89.31 115 ASN A CA 1
ATOM 910 C C . ASN A 1 115 ? 9.358 7.443 -3.559 1.00 89.31 115 ASN A C 1
ATOM 912 O O . ASN A 1 115 ? 8.836 8.059 -2.627 1.00 89.31 115 ASN A O 1
ATOM 916 N N . PHE A 1 116 ? 9.702 6.157 -3.441 1.00 90.56 116 PHE A N 1
ATOM 917 C CA . PHE A 1 116 ? 9.515 5.423 -2.188 1.00 90.56 116 PHE A CA 1
ATOM 918 C C . PHE A 1 116 ? 10.435 5.934 -1.077 1.00 90.56 116 PHE A C 1
ATOM 920 O O . PHE A 1 116 ? 10.000 6.027 0.069 1.00 90.56 116 PHE A O 1
ATOM 927 N N . GLU A 1 117 ? 11.679 6.291 -1.391 1.00 88.50 117 GLU A N 1
ATOM 928 C CA . GLU A 1 117 ? 12.633 6.865 -0.445 1.00 88.50 117 GLU A CA 1
ATOM 929 C C . GLU A 1 117 ? 12.139 8.202 0.106 1.00 88.50 117 GLU A C 1
ATOM 931 O O . GLU A 1 117 ? 12.119 8.386 1.325 1.00 88.50 117 GLU A O 1
ATOM 936 N N . GLU A 1 118 ? 11.706 9.112 -0.768 1.00 87.62 118 GLU A N 1
ATOM 937 C CA . GLU A 1 118 ? 11.163 10.410 -0.383 1.00 87.62 118 GLU A CA 1
ATOM 938 C C . GLU A 1 118 ? 9.948 10.223 0.526 1.00 87.62 118 GLU A C 1
ATOM 940 O O . GLU A 1 118 ? 9.869 10.809 1.613 1.00 87.62 118 GLU A O 1
ATOM 945 N N . TYR A 1 119 ? 9.040 9.324 0.135 1.00 89.00 119 TYR A N 1
ATOM 946 C CA . TYR A 1 119 ? 7.902 8.960 0.957 1.00 89.00 119 TYR A CA 1
ATOM 947 C C . TYR A 1 119 ? 8.375 8.470 2.328 1.00 89.00 119 TYR A C 1
ATOM 949 O O . TYR A 1 119 ? 8.063 9.082 3.350 1.00 89.00 119 TYR A O 1
ATOM 957 N N . ILE A 1 120 ? 9.167 7.396 2.368 1.00 86.62 120 ILE A N 1
ATOM 958 C CA . ILE A 1 120 ? 9.650 6.723 3.580 1.00 86.62 120 ILE A CA 1
ATOM 959 C C . ILE A 1 120 ? 10.402 7.673 4.515 1.00 86.62 120 ILE A C 1
ATOM 961 O O . ILE A 1 120 ? 10.211 7.587 5.731 1.00 86.62 120 ILE A O 1
ATOM 965 N N . ARG A 1 121 ? 11.234 8.575 3.990 1.00 81.19 121 ARG A N 1
ATOM 966 C CA . ARG A 1 121 ? 12.035 9.499 4.798 1.00 81.19 121 ARG A CA 1
ATOM 967 C C . ARG A 1 121 ? 11.208 10.667 5.319 1.00 81.19 121 ARG A C 1
ATOM 969 O O . ARG A 1 121 ? 11.238 10.916 6.528 1.00 81.19 121 ARG A O 1
ATOM 976 N N . PHE A 1 122 ? 10.449 11.334 4.450 1.00 77.19 122 PHE A N 1
ATOM 977 C CA . PHE A 1 122 ? 9.911 12.666 4.737 1.00 77.19 122 PHE A CA 1
ATOM 978 C C . PHE A 1 122 ? 8.424 12.693 5.104 1.00 77.19 122 PHE A C 1
ATOM 980 O O . PHE A 1 122 ? 7.966 13.651 5.731 1.00 77.19 122 PHE A O 1
ATOM 987 N N . ARG A 1 123 ? 7.637 11.654 4.794 1.00 79.50 123 ARG A N 1
ATOM 988 C CA . ARG A 1 123 ? 6.229 11.619 5.223 1.00 79.50 123 ARG A CA 1
ATOM 989 C C . ARG A 1 123 ? 6.127 11.284 6.712 1.00 79.50 123 ARG A C 1
ATOM 991 O O . ARG A 1 123 ? 6.421 10.179 7.157 1.00 79.50 123 ARG A O 1
ATOM 998 N N . VAL A 1 124 ? 5.626 12.252 7.479 1.00 65.62 124 VAL A N 1
ATOM 999 C CA . VAL A 1 124 ? 5.466 12.177 8.946 1.00 65.62 124 VAL A CA 1
ATOM 1000 C C . VAL A 1 124 ? 4.398 11.154 9.375 1.00 65.62 124 VAL A C 1
ATOM 1002 O O . VAL A 1 124 ? 4.466 10.583 10.462 1.00 65.62 124 VAL A O 1
ATOM 1005 N N . LYS A 1 125 ? 3.406 10.892 8.517 1.00 71.62 125 LYS A N 1
ATOM 1006 C CA . LYS A 1 125 ? 2.240 10.037 8.790 1.00 71.62 125 LYS A CA 1
ATOM 1007 C C . LYS A 1 125 ? 2.448 8.625 8.237 1.00 71.62 125 LYS A C 1
ATOM 1009 O O . LYS A 1 125 ? 1.889 8.273 7.209 1.00 71.62 125 LYS A O 1
ATOM 1014 N N . GLN A 1 126 ? 3.265 7.826 8.918 1.00 78.25 126 GLN A N 1
ATOM 1015 C CA . GLN A 1 126 ? 3.614 6.458 8.507 1.00 78.25 126 GLN A CA 1
ATOM 1016 C C . GLN A 1 126 ? 3.474 5.452 9.650 1.00 78.25 126 GLN A C 1
ATOM 1018 O O . GLN A 1 126 ? 3.511 5.864 10.811 1.00 78.25 126 GLN A O 1
ATOM 1023 N N . PRO A 1 127 ? 3.390 4.136 9.366 1.00 78.25 127 PRO A N 1
ATOM 1024 C CA . PRO A 1 127 ? 3.374 3.077 10.377 1.00 78.25 127 PRO A CA 1
ATOM 1025 C C . PRO A 1 127 ? 4.745 2.921 11.067 1.00 78.25 127 PRO A C 1
ATOM 1027 O O . PRO A 1 127 ? 5.438 1.914 10.942 1.00 78.25 127 PRO A O 1
ATOM 1030 N N . ARG A 1 128 ? 5.164 3.955 11.801 1.00 81.12 128 ARG A N 1
ATOM 1031 C CA . ARG A 1 128 ? 6.349 3.978 12.663 1.00 81.12 128 ARG A CA 1
ATOM 1032 C C . ARG A 1 128 ? 5.936 3.670 14.100 1.00 81.12 128 ARG A C 1
ATOM 1034 O O . ARG A 1 128 ? 4.812 3.965 14.506 1.00 81.12 128 ARG A O 1
ATOM 1041 N N . TRP A 1 129 ? 6.858 3.131 14.895 1.00 71.06 129 TRP A N 1
ATOM 1042 C CA . TRP A 1 129 ? 6.601 2.812 16.305 1.00 71.06 129 TRP A CA 1
ATOM 1043 C C . TRP A 1 129 ? 6.050 4.019 17.086 1.00 71.06 129 TRP A C 1
ATOM 1045 O O . TRP A 1 129 ? 5.112 3.861 17.861 1.00 71.06 129 TRP A O 1
ATOM 1055 N N . ILE A 1 130 ? 6.545 5.231 16.798 1.00 66.00 130 ILE A N 1
ATOM 1056 C CA . ILE A 1 130 ? 6.083 6.466 17.439 1.00 66.00 130 ILE A CA 1
ATOM 1057 C C . ILE A 1 130 ? 4.593 6.726 17.189 1.00 66.00 130 ILE A C 1
ATOM 1059 O O . ILE A 1 130 ? 3.873 7.058 18.122 1.00 66.00 130 ILE A O 1
ATOM 1063 N N . VAL A 1 131 ? 4.095 6.468 15.974 1.00 72.81 131 VAL A N 1
ATOM 1064 C CA . VAL A 1 131 ? 2.672 6.626 15.635 1.00 72.81 131 VAL A CA 1
ATOM 1065 C C . VAL A 1 131 ? 1.818 5.639 16.422 1.00 72.81 131 VAL A C 1
ATOM 1067 O O . VAL A 1 131 ? 0.744 6.006 16.891 1.00 72.81 131 VAL A O 1
ATOM 1070 N N . LYS A 1 132 ? 2.291 4.405 16.634 1.00 70.50 132 LYS A N 1
ATOM 1071 C CA . LYS A 1 132 ? 1.551 3.406 17.420 1.00 70.50 132 LYS A CA 1
ATOM 1072 C C . LYS A 1 132 ? 1.271 3.882 18.850 1.00 70.50 132 LYS A C 1
ATOM 1074 O O . LYS A 1 132 ? 0.230 3.519 19.390 1.00 70.50 132 LYS A O 1
ATOM 1079 N N . ILE A 1 133 ? 2.187 4.655 19.433 1.00 71.19 133 ILE A N 1
ATOM 1080 C CA . ILE A 1 133 ? 2.148 5.074 20.840 1.00 71.19 133 ILE A CA 1
ATOM 1081 C C . ILE A 1 133 ? 1.500 6.456 21.003 1.00 71.19 133 ILE A C 1
ATOM 1083 O O . ILE A 1 133 ? 0.816 6.690 21.992 1.00 71.19 133 ILE A O 1
ATOM 1087 N N . SER A 1 134 ? 1.669 7.365 20.037 1.00 66.12 134 SER A N 1
ATOM 1088 C CA . SER A 1 134 ? 1.262 8.770 20.183 1.00 66.12 134 SER A CA 1
ATOM 1089 C C . SER A 1 134 ? -0.089 9.137 19.563 1.00 66.12 134 SER A C 1
ATOM 1091 O O . SER A 1 134 ? -0.516 10.283 19.691 1.00 66.12 134 SER A O 1
ATOM 1093 N N . THR A 1 135 ? -0.779 8.212 18.883 1.00 79.12 135 THR A N 1
ATOM 1094 C CA . THR A 1 135 ? -2.001 8.540 18.126 1.00 79.12 135 THR A CA 1
ATOM 1095 C C . THR A 1 135 ? -3.236 7.753 18.564 1.00 79.12 135 THR A C 1
ATOM 1097 O O . THR A 1 135 ? -3.178 6.576 18.929 1.00 79.12 135 THR A O 1
ATOM 1100 N N . ARG A 1 136 ? -4.399 8.416 18.494 1.00 86.94 136 ARG A N 1
ATOM 1101 C CA . ARG A 1 136 ? -5.713 7.800 18.749 1.00 86.94 136 ARG A CA 1
ATOM 1102 C C . ARG A 1 136 ? -6.069 6.802 17.644 1.00 86.94 136 ARG A C 1
ATOM 1104 O O . ARG A 1 136 ? -5.533 6.875 16.541 1.00 86.94 136 ARG A O 1
ATOM 1111 N N . VAL A 1 137 ? -6.999 5.884 17.922 1.00 87.06 137 VAL A N 1
ATOM 1112 C CA . VAL A 1 137 ? -7.436 4.841 16.968 1.00 87.06 137 VAL A CA 1
ATOM 1113 C C . VAL A 1 137 ? -7.845 5.438 15.616 1.00 87.06 137 VAL A C 1
ATOM 1115 O O . VAL A 1 137 ? -7.276 5.051 14.602 1.00 87.06 137 VAL A O 1
ATOM 1118 N N . GLU A 1 138 ? -8.716 6.448 15.599 1.00 88.38 138 GLU A N 1
ATOM 1119 C CA . GLU A 1 138 ? -9.163 7.098 14.355 1.00 88.38 138 GLU A CA 1
ATOM 1120 C C . GLU A 1 138 ? -8.031 7.754 13.560 1.00 88.38 138 GLU A C 1
ATOM 1122 O O . GLU A 1 138 ? -7.977 7.681 12.332 1.00 88.38 138 GLU A O 1
ATOM 1127 N N . GLN A 1 139 ? -7.065 8.358 14.252 1.00 88.88 139 GLN A N 1
ATOM 1128 C CA . GLN A 1 139 ? -5.894 8.923 13.593 1.00 88.88 139 GLN A CA 1
ATOM 1129 C C . GLN A 1 139 ? -5.008 7.819 13.001 1.00 88.88 139 GLN A C 1
ATOM 1131 O O . GLN A 1 139 ? -4.508 7.984 11.890 1.00 88.88 139 GLN A O 1
ATOM 1136 N N . ARG A 1 140 ? -4.858 6.678 13.693 1.00 89.94 140 ARG A N 1
ATOM 1137 C CA . ARG A 1 140 ? -4.158 5.502 13.151 1.00 89.94 140 ARG A CA 1
ATOM 1138 C C . ARG A 1 140 ? -4.847 4.968 11.904 1.00 89.94 140 ARG A C 1
ATOM 1140 O O . ARG A 1 140 ? -4.147 4.745 10.927 1.00 89.94 140 ARG A O 1
ATOM 1147 N N . LYS A 1 141 ? -6.179 4.838 11.896 1.00 92.31 141 LYS A N 1
ATOM 1148 C CA . LYS A 1 141 ? -6.945 4.402 10.712 1.00 92.31 141 LYS A CA 1
ATOM 1149 C C . LYS A 1 141 ? -6.621 5.273 9.497 1.00 92.31 141 LYS A C 1
ATOM 1151 O O . LYS A 1 141 ? -6.165 4.748 8.490 1.00 92.31 141 LYS A O 1
ATOM 1156 N N . ARG A 1 142 ? -6.709 6.603 9.636 1.00 91.75 142 ARG A N 1
ATOM 1157 C CA . ARG A 1 142 ? -6.384 7.556 8.553 1.00 91.75 142 ARG A CA 1
ATOM 1158 C C . ARG A 1 142 ? -4.935 7.456 8.071 1.00 91.75 142 ARG A C 1
ATOM 1160 O O . ARG A 1 142 ? -4.675 7.558 6.877 1.00 91.75 142 ARG A O 1
ATOM 1167 N N . ILE A 1 143 ? -3.982 7.280 8.991 1.00 91.38 143 ILE A N 1
ATOM 1168 C CA . ILE A 1 143 ? -2.562 7.121 8.642 1.00 91.38 143 ILE A CA 1
ATOM 1169 C C . ILE A 1 143 ? -2.344 5.831 7.844 1.00 91.38 143 ILE A C 1
ATOM 1171 O O . ILE A 1 143 ? -1.667 5.862 6.821 1.00 91.38 143 ILE A O 1
ATOM 1175 N N . LEU A 1 144 ? -2.908 4.712 8.303 1.00 93.25 144 LEU A N 1
ATOM 1176 C CA . LEU A 1 144 ? -2.764 3.413 7.645 1.00 93.25 144 LEU A CA 1
ATOM 1177 C C . LEU A 1 144 ? -3.476 3.377 6.288 1.00 93.25 144 LEU A C 1
ATOM 1179 O O . LEU A 1 144 ? -2.928 2.828 5.337 1.00 93.25 144 LEU A O 1
ATOM 1183 N N . GLU A 1 145 ? -4.645 4.011 6.190 1.00 95.00 145 GLU A N 1
ATOM 1184 C CA . GLU A 1 145 ? -5.394 4.172 4.943 1.00 95.00 145 GLU A CA 1
ATOM 1185 C C . GLU A 1 145 ? -4.595 4.954 3.897 1.00 95.00 145 GLU A C 1
ATOM 1187 O O . GLU A 1 145 ? -4.396 4.466 2.786 1.00 95.00 145 GLU A O 1
ATOM 1192 N N . SER A 1 146 ? -4.082 6.139 4.255 1.00 94.00 146 SER A N 1
ATOM 1193 C CA . SER A 1 146 ? -3.229 6.924 3.352 1.00 94.00 146 SER A CA 1
ATOM 1194 C C . SER A 1 146 ? -2.007 6.113 2.940 1.00 94.00 146 SER A C 1
ATOM 1196 O O . SER A 1 146 ? -1.726 5.987 1.754 1.00 94.00 146 SER A O 1
ATOM 1198 N N . PHE A 1 147 ? -1.330 5.496 3.913 1.00 94.56 147 PHE A N 1
ATOM 1199 C CA . PHE A 1 147 ? -0.128 4.706 3.676 1.00 94.56 147 PHE A CA 1
ATOM 1200 C C . PHE A 1 147 ? -0.336 3.606 2.633 1.00 94.56 147 PHE A C 1
ATOM 1202 O O . PHE A 1 147 ? 0.472 3.487 1.712 1.00 94.56 147 PHE A O 1
ATOM 1209 N N . ILE A 1 148 ? -1.405 2.811 2.747 1.00 95.69 148 ILE A N 1
ATOM 1210 C CA . ILE A 1 148 ? -1.600 1.695 1.820 1.00 95.69 148 ILE A CA 1
ATOM 1211 C C . ILE A 1 148 ? -2.031 2.159 0.427 1.00 95.69 148 ILE A C 1
ATOM 1213 O O . ILE A 1 148 ? -1.540 1.615 -0.559 1.00 95.69 148 ILE A O 1
ATOM 1217 N N . ASN A 1 149 ? -2.879 3.187 0.323 1.00 96.00 149 ASN A N 1
ATOM 1218 C CA . ASN A 1 149 ? -3.260 3.743 -0.978 1.00 96.00 149 ASN A CA 1
ATOM 1219 C C . ASN A 1 149 ? -2.056 4.383 -1.688 1.00 96.00 149 ASN A C 1
ATOM 1221 O O . ASN A 1 149 ? -1.865 4.159 -2.884 1.00 96.00 149 ASN A O 1
ATOM 1225 N N . ASP A 1 150 ? -1.198 5.093 -0.950 1.00 95.00 150 ASP A N 1
ATOM 1226 C CA . ASP A 1 150 ? 0.045 5.654 -1.484 1.00 95.00 150 ASP A CA 1
ATOM 1227 C C . ASP A 1 150 ? 0.978 4.541 -1.989 1.00 95.00 150 ASP A C 1
ATOM 1229 O O . ASP A 1 150 ? 1.526 4.640 -3.086 1.00 95.00 150 ASP A O 1
ATOM 1233 N N . PHE A 1 151 ? 1.127 3.446 -1.234 1.00 95.12 151 PHE A N 1
ATOM 1234 C CA . PHE A 1 151 ? 1.942 2.295 -1.641 1.00 95.12 151 PHE A CA 1
ATOM 1235 C C . PHE A 1 151 ? 1.375 1.580 -2.874 1.00 95.12 151 PHE A C 1
ATOM 1237 O O . PHE A 1 151 ? 2.142 1.239 -3.772 1.00 95.12 151 PHE A O 1
ATOM 1244 N N . ILE A 1 152 ? 0.052 1.395 -2.959 1.00 95.69 152 ILE A N 1
ATOM 1245 C CA . ILE A 1 152 ? -0.621 0.852 -4.151 1.00 95.69 152 ILE A CA 1
ATOM 1246 C C . ILE A 1 152 ? -0.353 1.743 -5.369 1.00 95.69 152 ILE A C 1
ATOM 1248 O O . ILE A 1 152 ? -0.055 1.226 -6.447 1.00 95.69 152 ILE A O 1
ATOM 1252 N N . HIS A 1 153 ? -0.451 3.065 -5.218 1.00 94.38 153 HIS A N 1
ATOM 1253 C CA . HIS A 1 153 ? -0.201 4.012 -6.302 1.00 94.38 153 HIS A CA 1
ATOM 1254 C C . HIS A 1 153 ? 1.269 3.994 -6.742 1.00 94.38 153 HIS A C 1
ATOM 1256 O O . HIS A 1 153 ? 1.559 3.841 -7.929 1.00 94.38 153 HIS A O 1
ATOM 1262 N N . MET A 1 154 ? 2.203 4.096 -5.792 1.00 93.81 154 MET A N 1
ATOM 1263 C CA . MET A 1 154 ? 3.639 4.080 -6.077 1.00 93.81 154 MET A CA 1
ATOM 1264 C C . MET A 1 154 ? 4.078 2.754 -6.711 1.00 93.81 154 MET A C 1
ATOM 1266 O O . MET A 1 154 ? 4.825 2.758 -7.684 1.00 93.81 154 MET A O 1
ATOM 1270 N N . ALA A 1 155 ? 3.556 1.615 -6.250 1.00 93.88 155 ALA A N 1
ATOM 1271 C CA . ALA A 1 155 ? 3.884 0.311 -6.824 1.00 93.88 155 ALA A CA 1
ATOM 1272 C C . ALA A 1 155 ? 3.481 0.175 -8.304 1.00 93.88 155 ALA A C 1
ATOM 1274 O O . ALA A 1 155 ? 4.051 -0.632 -9.031 1.00 93.88 155 ALA A O 1
ATOM 1275 N N . GLN A 1 156 ? 2.517 0.973 -8.769 1.00 92.56 156 GLN A N 1
ATOM 1276 C CA . GLN A 1 156 ? 2.048 0.976 -10.156 1.00 92.56 156 GLN A CA 1
ATOM 1277 C C . GLN A 1 156 ? 2.773 1.989 -11.054 1.00 92.56 156 GLN A C 1
ATOM 1279 O O . GLN A 1 156 ? 2.453 2.082 -12.244 1.00 92.56 156 GLN A O 1
ATOM 1284 N N . MET A 1 157 ? 3.727 2.763 -10.521 1.00 88.94 157 MET A N 1
ATOM 1285 C CA . MET A 1 157 ? 4.421 3.794 -11.292 1.00 88.94 157 MET A CA 1
ATOM 1286 C C . MET A 1 157 ? 5.175 3.192 -12.477 1.00 88.94 157 MET A C 1
ATOM 1288 O O . MET A 1 157 ? 6.058 2.344 -12.333 1.00 88.94 157 MET A O 1
ATOM 1292 N N . ARG A 1 158 ? 4.836 3.682 -13.671 1.00 82.62 158 ARG A N 1
ATOM 1293 C CA . ARG A 1 158 ? 5.517 3.339 -14.918 1.00 82.62 158 ARG A CA 1
ATOM 1294 C C . ARG A 1 158 ? 6.606 4.362 -15.192 1.00 82.62 158 ARG A C 1
ATOM 1296 O O . ARG A 1 158 ? 6.387 5.311 -15.937 1.00 82.62 158 ARG A O 1
ATOM 1303 N N . VAL A 1 159 ? 7.759 4.154 -14.577 1.00 82.62 159 VAL A N 1
ATOM 1304 C CA . VAL A 1 159 ? 8.989 4.881 -14.905 1.00 82.62 159 VAL A CA 1
ATOM 1305 C C . VAL A 1 159 ? 9.938 3.945 -15.658 1.00 82.62 159 VAL A C 1
ATOM 1307 O O . VAL A 1 159 ? 9.797 2.722 -15.533 1.00 82.62 159 VAL A O 1
ATOM 1310 N N . PRO A 1 160 ? 10.869 4.471 -16.473 1.00 78.81 160 PRO A N 1
ATOM 1311 C CA . PRO A 1 160 ? 11.884 3.651 -17.120 1.00 78.81 160 PRO A CA 1
ATOM 1312 C C . PRO A 1 160 ? 12.615 2.797 -16.083 1.00 78.81 160 PRO A C 1
ATOM 1314 O O . PRO A 1 160 ? 13.148 3.314 -15.098 1.00 78.81 160 PRO A O 1
ATOM 1317 N N . ALA A 1 161 ? 12.607 1.481 -16.289 1.00 68.44 161 ALA A N 1
ATOM 1318 C CA . ALA A 1 161 ? 13.268 0.571 -15.372 1.00 68.44 161 ALA A CA 1
ATOM 1319 C C . ALA A 1 161 ? 14.777 0.842 -15.393 1.00 68.44 161 ALA A C 1
ATOM 1321 O O . ALA A 1 161 ? 15.398 0.915 -16.450 1.00 68.44 161 ALA A O 1
ATOM 1322 N N . CYS A 1 162 ? 15.372 0.979 -14.213 1.00 75.00 162 CYS A N 1
ATOM 1323 C CA . CYS A 1 162 ? 16.820 0.957 -14.083 1.00 75.00 162 CYS A CA 1
ATOM 1324 C C . CYS A 1 162 ? 17.297 -0.497 -14.225 1.00 75.00 162 CYS A C 1
ATOM 1326 O O . CYS A 1 162 ? 16.847 -1.350 -13.463 1.00 75.00 162 CYS A O 1
ATOM 1328 N N . ASP A 1 163 ? 18.233 -0.772 -15.140 1.00 69.00 163 ASP A N 1
ATOM 1329 C CA . ASP A 1 163 ? 18.699 -2.133 -15.485 1.00 69.00 163 ASP A CA 1
ATOM 1330 C C . ASP A 1 163 ? 19.139 -2.993 -14.286 1.00 69.00 163 ASP A C 1
ATOM 1332 O O . ASP A 1 163 ? 19.081 -4.219 -14.334 1.00 69.00 163 ASP A O 1
ATOM 1336 N N . LYS A 1 164 ? 19.589 -2.363 -13.194 1.00 76.12 164 LYS A N 1
ATOM 1337 C CA . LYS A 1 164 ? 20.052 -3.047 -11.971 1.00 76.12 164 LYS A CA 1
ATOM 1338 C C . LYS A 1 164 ? 19.035 -3.011 -10.828 1.00 76.12 164 LYS A C 1
ATOM 1340 O O . LYS A 1 164 ? 19.269 -3.609 -9.780 1.00 76.12 164 LYS A O 1
ATOM 1345 N N . CYS A 1 165 ? 17.931 -2.288 -10.991 1.00 84.44 165 CYS A N 1
ATOM 1346 C CA . CYS A 1 165 ? 16.909 -2.140 -9.969 1.00 84.44 165 CYS A CA 1
ATOM 1347 C C . CYS A 1 165 ? 15.868 -3.252 -10.093 1.00 84.44 165 CYS A C 1
ATOM 1349 O O . CYS A 1 165 ? 15.084 -3.291 -11.038 1.00 84.44 165 CYS A O 1
ATOM 1351 N N . ARG A 1 166 ? 15.805 -4.121 -9.084 1.00 86.88 166 ARG A N 1
ATOM 1352 C CA . ARG A 1 166 ? 14.790 -5.181 -9.010 1.00 86.88 166 ARG A CA 1
ATOM 1353 C C . ARG A 1 166 ? 13.528 -4.754 -8.259 1.00 86.88 166 ARG A C 1
ATOM 1355 O O . ARG A 1 166 ? 12.570 -5.515 -8.194 1.00 86.88 166 ARG A O 1
ATOM 1362 N N . ALA A 1 167 ? 13.476 -3.529 -7.732 1.00 89.56 167 ALA A N 1
ATOM 1363 C CA . ALA A 1 167 ? 12.322 -3.041 -6.976 1.00 89.56 167 ALA A CA 1
ATOM 1364 C C . ALA A 1 167 ? 11.031 -3.041 -7.814 1.00 89.56 167 ALA A C 1
ATOM 1366 O O . ALA A 1 167 ? 9.970 -3.362 -7.290 1.00 89.56 167 ALA A O 1
ATOM 1367 N N . HIS A 1 168 ? 11.121 -2.759 -9.117 1.00 87.81 168 HIS A N 1
ATOM 1368 C CA . HIS A 1 168 ? 9.984 -2.848 -10.042 1.00 87.81 168 HIS A CA 1
ATOM 1369 C C . HIS A 1 168 ? 9.402 -4.257 -10.180 1.00 87.81 168 HIS A C 1
ATOM 1371 O O . HIS A 1 168 ? 8.247 -4.398 -10.563 1.00 87.81 168 HIS A O 1
ATOM 1377 N N . GLU A 1 169 ? 10.195 -5.289 -9.891 1.00 86.50 169 GLU A N 1
ATOM 1378 C CA . GLU A 1 169 ? 9.758 -6.681 -9.919 1.00 86.50 169 GLU A CA 1
ATOM 1379 C C . GLU A 1 169 ? 9.103 -7.074 -8.585 1.00 86.50 169 GLU A C 1
ATOM 1381 O O . GLU A 1 169 ? 8.002 -7.620 -8.564 1.00 86.50 169 GLU A O 1
ATOM 1386 N N . TYR A 1 170 ? 9.752 -6.745 -7.464 1.00 91.06 170 TYR A N 1
ATOM 1387 C CA . TYR A 1 170 ? 9.364 -7.247 -6.141 1.00 91.06 170 TYR A CA 1
ATOM 1388 C C . TYR A 1 170 ? 8.373 -6.370 -5.379 1.00 91.06 170 TYR A C 1
ATOM 1390 O O . TYR A 1 170 ? 7.498 -6.892 -4.691 1.00 91.06 170 TYR A O 1
ATOM 1398 N N . VAL A 1 171 ? 8.472 -5.043 -5.478 1.00 94.00 171 VAL A N 1
ATOM 1399 C CA . VAL A 1 171 ? 7.592 -4.145 -4.714 1.00 94.00 171 VAL A CA 1
ATOM 1400 C C . VAL A 1 171 ? 6.117 -4.330 -5.095 1.00 94.00 171 VAL A C 1
ATOM 1402 O O . VAL A 1 171 ? 5.302 -4.440 -4.177 1.00 94.00 171 VAL A O 1
ATOM 1405 N N . PRO A 1 172 ? 5.735 -4.456 -6.385 1.00 94.69 172 PRO A N 1
ATOM 1406 C CA . PRO A 1 172 ? 4.350 -4.757 -6.743 1.00 94.69 172 PRO A CA 1
ATOM 1407 C C . PRO A 1 172 ? 3.845 -6.061 -6.123 1.00 94.69 172 PRO A C 1
ATOM 1409 O O . PRO A 1 172 ? 2.713 -6.104 -5.651 1.00 94.69 172 PRO A O 1
ATOM 1412 N N . PHE A 1 173 ? 4.693 -7.093 -6.061 1.00 93.88 173 PHE A N 1
ATOM 1413 C CA . PHE A 1 173 ? 4.357 -8.369 -5.430 1.00 93.88 173 PHE A CA 1
ATOM 1414 C C . PHE A 1 173 ? 4.113 -8.221 -3.923 1.00 93.88 173 PHE A C 1
ATOM 1416 O O . PHE A 1 173 ? 3.111 -8.716 -3.414 1.00 93.88 173 PHE A O 1
ATOM 1423 N N . LEU A 1 174 ? 4.982 -7.501 -3.204 1.00 95.12 174 LEU A N 1
ATOM 1424 C CA . LEU A 1 174 ? 4.821 -7.266 -1.763 1.00 95.12 174 LEU A CA 1
ATOM 1425 C C . LEU A 1 174 ? 3.526 -6.507 -1.450 1.00 95.12 174 LEU A C 1
ATOM 1427 O O . LEU A 1 174 ? 2.783 -6.881 -0.539 1.00 95.12 174 LEU A O 1
ATOM 1431 N N . VAL A 1 175 ? 3.240 -5.455 -2.221 1.00 96.00 175 VAL A N 1
ATOM 1432 C CA . VAL A 1 175 ? 2.033 -4.642 -2.035 1.00 96.00 175 VAL A CA 1
ATOM 1433 C C . VAL A 1 175 ? 0.782 -5.444 -2.392 1.00 96.00 175 VAL A C 1
ATOM 1435 O O . VAL A 1 175 ? -0.175 -5.430 -1.621 1.00 96.00 175 VAL A O 1
ATOM 1438 N N . GLU A 1 176 ? 0.791 -6.192 -3.500 1.00 95.25 176 GLU A N 1
ATOM 1439 C CA . GLU A 1 176 ? -0.307 -7.092 -3.876 1.00 95.25 176 GLU A CA 1
ATOM 1440 C C . GLU A 1 176 ? -0.570 -8.139 -2.786 1.00 95.25 176 GLU A C 1
ATOM 1442 O O . GLU A 1 176 ? -1.713 -8.319 -2.360 1.00 95.25 176 GLU A O 1
ATOM 1447 N N . ALA A 1 177 ? 0.478 -8.816 -2.312 1.00 94.06 177 ALA A N 1
ATOM 1448 C CA . ALA A 1 177 ? 0.366 -9.839 -1.283 1.00 94.06 177 ALA A CA 1
ATOM 1449 C C . ALA A 1 177 ? -0.226 -9.270 0.012 1.00 94.06 177 ALA A C 1
ATOM 1451 O O . ALA A 1 177 ? -1.061 -9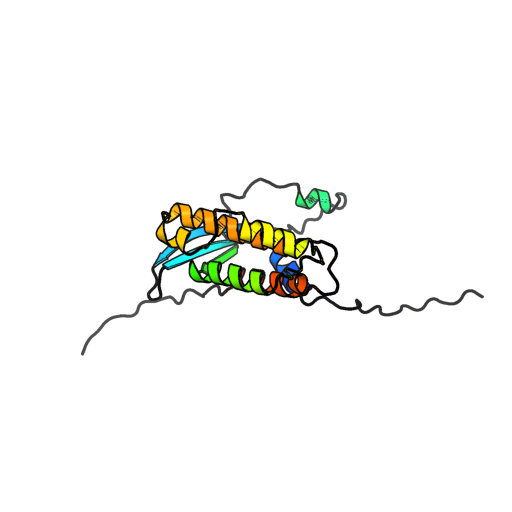.918 0.643 1.00 94.06 177 ALA A O 1
ATOM 1452 N N . PHE A 1 178 ? 0.151 -8.044 0.384 1.00 95.19 178 PHE A N 1
ATOM 1453 C CA . PHE A 1 178 ? -0.397 -7.362 1.551 1.00 95.19 178 PHE A CA 1
ATOM 1454 C C . PHE A 1 178 ? -1.899 -7.079 1.409 1.00 95.19 178 PHE A C 1
ATOM 1456 O O . PHE A 1 178 ? -2.680 -7.443 2.286 1.00 95.19 178 PHE A O 1
ATOM 1463 N N . VAL A 1 179 ? -2.326 -6.487 0.288 1.00 94.38 179 VAL A N 1
ATOM 1464 C CA . VAL A 1 179 ? -3.737 -6.105 0.056 1.00 94.38 179 VAL A CA 1
ATOM 1465 C C . VAL A 1 179 ? -4.636 -7.285 -0.306 1.00 94.38 179 VAL A C 1
ATOM 1467 O O . VAL A 1 179 ? -5.846 -7.119 -0.431 1.00 94.38 179 VAL A O 1
ATOM 1470 N N . ARG A 1 180 ? -4.059 -8.475 -0.491 1.00 90.31 180 ARG A N 1
ATOM 1471 C CA . ARG A 1 180 ? -4.777 -9.739 -0.701 1.00 90.31 180 ARG A CA 1
ATOM 1472 C C . ARG A 1 180 ? -4.633 -10.721 0.454 1.00 90.31 180 ARG A C 1
ATOM 1474 O O . ARG A 1 180 ? -5.159 -11.828 0.348 1.00 90.31 180 ARG A O 1
ATOM 1481 N N . LYS A 1 181 ? -3.925 -10.361 1.532 1.00 82.19 181 LYS A N 1
ATOM 1482 C CA . LYS A 1 181 ? -3.603 -11.256 2.652 1.00 82.19 181 LYS A CA 1
ATOM 1483 C C . LYS A 1 181 ? -4.883 -11.785 3.316 1.00 82.19 181 LYS A C 1
ATOM 1485 O O . LYS A 1 181 ? -5.414 -11.181 4.233 1.00 82.19 181 LYS A O 1
ATOM 1490 N N . SER A 1 182 ? -5.351 -12.934 2.830 1.00 51.84 182 SER A N 1
ATOM 1491 C CA . SER A 1 182 ? -6.456 -13.763 3.324 1.00 51.84 182 SER A CA 1
ATOM 1492 C C . SER A 1 182 ? -7.711 -13.015 3.800 1.00 51.84 182 SER A C 1
ATOM 1494 O O . SER A 1 182 ? -7.838 -12.679 4.978 1.00 51.84 182 SER A O 1
ATOM 1496 N N . VAL A 1 183 ? -8.706 -12.929 2.912 1.00 51.50 183 VAL A N 1
ATOM 1497 C CA . VAL A 1 183 ? -10.115 -13.121 3.290 1.00 51.50 183 VAL A CA 1
ATOM 1498 C C . VAL A 1 183 ? -10.188 -14.432 4.078 1.00 51.50 183 VAL A C 1
ATOM 1500 O O . VAL A 1 183 ? -9.803 -15.480 3.555 1.00 51.50 183 VAL A O 1
ATOM 1503 N N . ARG A 1 184 ? -10.628 -14.407 5.339 1.00 37.31 184 ARG A N 1
ATOM 1504 C CA . ARG A 1 184 ? -11.032 -15.649 6.012 1.00 37.31 184 ARG A CA 1
ATOM 1505 C C . ARG A 1 184 ? -12.513 -15.885 5.720 1.00 37.31 184 ARG A C 1
ATOM 1507 O O . ARG A 1 184 ? -13.287 -14.953 5.923 1.00 37.31 184 ARG A O 1
ATOM 1514 N N . PRO A 1 185 ? -12.933 -17.089 5.292 1.00 31.89 185 PRO A N 1
ATOM 1515 C CA . PRO A 1 185 ? -14.335 -17.457 5.392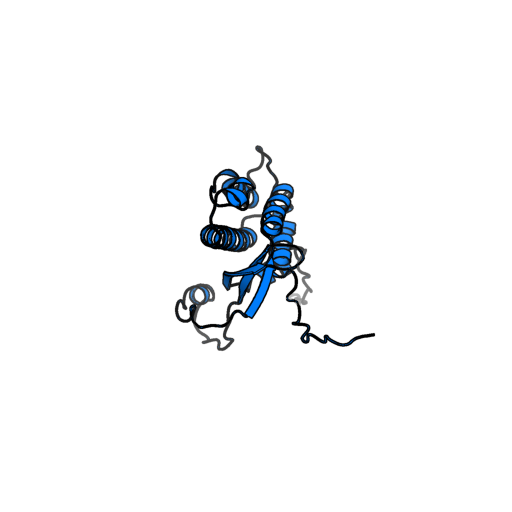 1.00 31.89 185 PRO A CA 1
ATOM 1516 C C . PRO A 1 185 ? -14.747 -17.385 6.864 1.00 31.89 185 PRO A C 1
ATOM 1518 O O . PRO A 1 185 ? -14.020 -17.860 7.743 1.00 31.89 185 PRO A O 1
ATOM 1521 N N . SER A 1 186 ? -15.894 -16.761 7.124 1.00 35.81 186 SER A N 1
ATOM 1522 C CA . SER A 1 186 ? -16.563 -16.810 8.417 1.00 35.81 186 SER A CA 1
ATOM 1523 C C . SER A 1 186 ? -16.829 -18.275 8.750 1.00 35.81 186 SER A C 1
ATOM 1525 O O . SER A 1 186 ? -17.777 -18.865 8.246 1.00 35.81 186 SER A O 1
ATOM 1527 N N . THR A 1 187 ? -15.988 -18.897 9.572 1.00 38.25 187 THR A N 1
ATOM 1528 C CA . THR A 1 187 ? -16.417 -20.096 10.290 1.00 38.25 187 THR A CA 1
ATOM 1529 C C . THR A 1 187 ? -17.396 -19.640 11.352 1.00 38.25 187 THR A C 1
ATOM 1531 O O . THR A 1 187 ? -17.017 -19.106 12.395 1.00 38.25 187 THR A O 1
ATOM 1534 N N . GLU A 1 188 ? -18.654 -19.791 10.972 1.00 37.59 188 GLU A N 1
ATOM 1535 C CA . GLU A 1 188 ? -19.846 -19.807 11.790 1.00 37.59 188 GLU A CA 1
ATOM 1536 C C . GLU A 1 188 ? -19.712 -20.791 12.962 1.00 37.59 188 GLU A C 1
ATOM 1538 O O . GLU A 1 188 ? -19.102 -21.856 12.847 1.00 37.59 188 GLU A O 1
ATOM 1543 N N . LEU A 1 189 ? -20.407 -20.420 14.036 1.00 37.50 189 LEU A N 1
ATOM 1544 C CA . LEU A 1 189 ? -20.965 -21.266 15.083 1.00 37.50 189 LEU A CA 1
ATOM 1545 C C . LEU A 1 189 ? -20.071 -21.633 16.280 1.00 37.50 189 LEU A C 1
ATOM 1547 O O . LEU A 1 189 ? -19.408 -22.668 16.349 1.00 37.50 189 LEU A O 1
ATOM 1551 N N . GLU A 1 190 ? -20.199 -20.784 17.303 1.00 40.75 190 GLU A N 1
ATOM 1552 C CA . GLU A 1 190 ? -20.357 -21.225 18.688 1.00 40.75 190 GLU A CA 1
ATOM 1553 C C . GLU A 1 190 ? -21.090 -22.570 18.781 1.00 40.75 190 GLU A C 1
ATOM 1555 O O . GLU A 1 190 ? -22.258 -22.696 18.421 1.00 40.75 190 GLU A O 1
ATOM 1560 N N . ARG A 1 191 ? -20.432 -23.563 19.371 1.00 34.03 191 ARG A N 1
ATOM 1561 C CA . ARG A 1 191 ? -21.131 -24.566 20.169 1.00 34.03 191 ARG A CA 1
ATOM 1562 C C . ARG A 1 191 ? -20.354 -24.786 21.461 1.00 34.03 191 ARG A C 1
ATOM 1564 O O . ARG A 1 191 ? -19.404 -25.555 21.525 1.00 34.03 191 ARG A O 1
ATOM 1571 N N . THR A 1 192 ? -20.775 -24.059 22.481 1.00 40.81 192 THR A N 1
ATOM 1572 C CA . THR A 1 192 ? -20.818 -24.528 23.874 1.00 40.81 192 THR A CA 1
ATOM 1573 C C . THR A 1 192 ? -22.299 -24.541 24.277 1.00 40.81 192 THR A C 1
ATOM 1575 O O . THR A 1 192 ? -23.045 -23.778 23.656 1.00 40.81 192 THR A O 1
ATOM 1578 N N . PRO A 1 193 ? -22.757 -25.320 25.280 1.00 60.41 193 PRO A N 1
ATOM 1579 C CA . PRO A 1 193 ? -21.996 -25.905 26.397 1.00 60.41 193 PRO A CA 1
ATOM 1580 C C . PRO A 1 193 ? -22.398 -27.364 26.763 1.00 60.41 193 PRO A C 1
ATOM 1582 O O . PRO A 1 193 ? -23.089 -28.017 25.994 1.00 60.41 193 PRO A O 1
ATOM 1585 N N . GLU A 1 194 ? -21.958 -27.796 27.958 1.00 31.77 194 GLU A N 1
ATOM 1586 C CA . GLU A 1 194 ? -22.347 -28.950 28.812 1.00 31.77 194 GLU A CA 1
ATOM 1587 C C . GLU A 1 194 ? -21.256 -30.028 28.954 1.00 31.77 194 GLU A C 1
ATOM 1589 O O . GLU A 1 194 ? -20.874 -30.688 27.997 1.00 31.77 194 GLU A O 1
ATOM 1594 N N . ALA A 1 195 ? -20.517 -30.039 30.070 1.00 39.25 195 ALA A N 1
ATOM 1595 C CA . ALA A 1 195 ? -20.877 -30.524 31.415 1.00 39.25 195 ALA A CA 1
ATOM 1596 C C . ALA A 1 195 ? -20.639 -32.038 31.567 1.00 39.25 195 ALA A C 1
ATOM 1598 O O . ALA A 1 195 ? -21.440 -32.848 31.111 1.00 39.25 195 ALA A O 1
ATOM 1599 N N . ALA A 1 196 ? -19.534 -32.373 32.240 1.00 40.16 196 ALA A N 1
ATOM 1600 C CA . ALA A 1 196 ? -19.372 -33.473 33.195 1.00 40.16 196 ALA A CA 1
ATOM 1601 C C . ALA A 1 196 ? -18.062 -33.246 33.963 1.00 40.16 196 ALA A C 1
ATOM 1603 O O . ALA A 1 196 ? -17.031 -33.011 33.289 1.00 40.16 196 ALA A O 1
#

pLDDT: mean 77.95, std 18.37, range [31.77, 96.0]

Secondary structure (DSSP, 8-state):
-PPPP-------S---TTHHHHHHHTTEEEEEEEEEEEETTEEEEEEEEEE--------TTS-HHHHTTS--S-TTTSPPSEEEEE-HHHHHHHHHHHHHHS---TT---HHHHHHHHHHHH-SSSS-HHHHHHS-HHHHHHHHHHHHHHHHHHHT---PPPTT--HHHHHHHHHHHHHTS-PPP-----------

Foldseek 3Di:
DDDDDDDDPDDPPDDQLCNVLLVLLQQWPAKAQDDWDQDPVGIWTKIQTAGDPPPPPDPPDDDPVVVVVPDPPDPPPDGGPAIDIDDLVLQVVLLVVLLVLQDPDPVDCPVLSVLSVCCSPPPPLGSDPCCVPPDDPVSVRVSSRVSLRSLSVSLNDDDPDDPPRCSVRPSSVSSSCSRPVDDDPPPDDDDDDDDD